Protein AF-A0A6P0CEK5-F1 (afdb_monomer)

Sequence (279 aa):
MAKSEANDAKAFMSRQQDDVRMVYDRSRTSFPRQCVIWGTTNDKEYLRDATGGRRYLIVEMTAEQIDTDRIERDRDAIWQAAALGYDEMRAEQPYGTLPLFLQGEAAETAKQMQERARKSEAWEGWMETIIEWLDEGLTLQELFNRQERDTEKLLDGDDTFHGVPLTAMVCRVAFSQQDAMRKALGMNANAPITAQAEQFWSKVVSKMKEQGWIHGKGKENVPATRNRATIGGKQKMWMIRPDITDEERKRGFRVCNPAQAPESGSTQVADDDDYDDLL

Secondary structure (DSSP, 8-state):
--HHHHHHHHHHHH-SEEEE--TT-SS-EEEE---------S-S--B--TT--TT-------SSS--HHHHHHHHHHHHHHHHHHHHHHHHH--SS----S--HHHHHHHHHHHHHTB---HHHHHHHHHHHHHH--EEHHHHHHHTT--STTTSBTTTEETTEETTSEEEE-EEEHHHIIIIIS---TTSPPPHHHHHHHHHHHHHHHHTT-EES-SSS-S-GGG-PEEETTEEE-EEE-TT--HHHHHHTEEES-GGGS------------------

Solvent-accessible surface area (backbone atoms only — not comparable to full-atom values): 17188 Å² total; per-residue (Å²): 130,56,74,67,56,54,50,52,50,49,52,58,72,68,50,64,57,45,79,42,66,55,90,94,50,94,57,72,46,78,39,75,63,89,78,86,89,84,84,87,75,91,66,68,54,73,40,77,52,90,86,55,46,83,90,55,88,71,80,83,83,83,62,97,66,82,66,57,69,59,49,62,72,44,43,64,60,54,51,49,55,52,49,52,55,51,51,53,51,36,72,79,44,79,70,82,86,74,85,89,62,75,58,70,71,60,33,55,52,44,48,54,45,32,59,63,25,37,38,82,52,75,36,56,58,50,45,49,46,41,50,53,55,29,64,51,69,34,35,42,48,56,53,37,58,78,62,74,47,69,58,86,82,60,44,44,102,78,62,17,49,96,72,36,48,41,80,41,49,26,22,54,44,59,44,35,69,66,50,40,42,42,72,46,68,65,42,64,88,87,57,80,81,47,75,66,55,53,54,33,48,54,49,37,54,53,52,40,44,76,73,51,32,46,60,32,62,79,80,98,83,72,71,85,91,69,40,52,40,67,43,48,86,44,74,39,63,34,42,31,56,64,89,64,49,74,64,36,38,52,66,43,38,38,65,73,45,78,92,69,52,63,81,77,74,75,81,75,78,79,85,77,88,82,90,78,88,83,137

Foldseek 3Di:
DPPVVLVVVVVVLPDQWDFDQDVPRPGTDIDGDDDDDDDDDPDQADAQDPVQPQSDQDDDDPDPDDPVVVCVVCVVVVVVVVVVVVVVQCVVPVDDDGPPGDDDPSSVVSSVSSVRNHDDDVLVVLLVLLVVQQLPWDFLLVVCVVVVHPQVVQDDPVCAHVQFHSRFIWGAFKDDPLCSCCPRVVHDNPDPQDPVNVVSVVVSVVVLVVVVWDWQDDDPDDDPVRSFQQACNDTDGMTGDRPDDPVCRNNRIGGSDPVRDDPPPPPDPDPDDDDDDDD

Structure (mmCIF, N/CA/C/O backbone):
data_AF-A0A6P0CEK5-F1
#
_entry.id   AF-A0A6P0CEK5-F1
#
loop_
_atom_site.group_PDB
_atom_site.id
_atom_site.type_symbol
_atom_site.label_atom_id
_atom_site.label_alt_id
_atom_site.label_comp_id
_atom_site.label_asym_id
_atom_site.label_entity_id
_atom_site.label_seq_id
_atom_site.pdbx_PDB_ins_code
_atom_site.Cartn_x
_atom_site.Cartn_y
_atom_site.Cartn_z
_atom_site.occupancy
_atom_site.B_iso_or_equiv
_atom_site.auth_seq_id
_atom_site.auth_comp_id
_atom_site.auth_asym_id
_atom_site.auth_atom_id
_atom_site.pdbx_PDB_model_num
ATOM 1 N N . MET A 1 1 ? -14.588 6.190 -0.255 1.00 57.53 1 MET A N 1
ATOM 2 C CA . MET A 1 1 ? -13.948 7.000 0.798 1.00 57.53 1 MET A CA 1
ATOM 3 C C . MET A 1 1 ? -12.808 7.838 0.244 1.00 57.53 1 MET A C 1
ATOM 5 O O . MET A 1 1 ? -11.842 7.269 -0.245 1.00 57.53 1 MET A O 1
ATOM 9 N N . ALA A 1 2 ? -12.899 9.165 0.284 1.00 62.09 2 ALA A N 1
ATOM 10 C CA . ALA A 1 2 ? -11.785 10.061 -0.037 1.00 62.09 2 ALA A CA 1
ATOM 11 C C . ALA A 1 2 ? -10.640 9.922 0.993 1.00 62.09 2 ALA A C 1
ATOM 13 O O . ALA A 1 2 ? -10.838 9.431 2.102 1.00 62.09 2 ALA A O 1
ATOM 14 N N . LYS A 1 3 ? -9.414 10.348 0.651 1.00 67.06 3 LYS A N 1
ATOM 15 C CA . LYS A 1 3 ? -8.249 10.235 1.558 1.00 67.06 3 LYS A CA 1
ATOM 16 C C . LYS A 1 3 ? -8.458 10.989 2.882 1.00 67.06 3 LYS A C 1
ATOM 18 O O . LYS A 1 3 ? -7.996 10.519 3.915 1.00 67.06 3 LYS A O 1
ATOM 23 N N . SER A 1 4 ? -9.161 12.125 2.841 1.00 72.25 4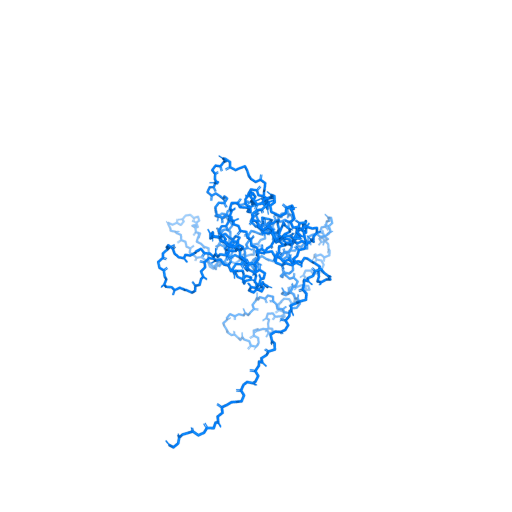 SER A N 1
ATOM 24 C CA . SER A 1 4 ? -9.528 12.887 4.044 1.00 72.25 4 SER A CA 1
ATOM 25 C C . SER A 1 4 ? -10.424 12.063 4.965 1.00 72.25 4 SER A C 1
ATOM 27 O O . SER A 1 4 ? -10.066 11.845 6.113 1.00 72.25 4 SER A O 1
ATOM 29 N N . GLU A 1 5 ? -11.503 11.490 4.428 1.00 76.94 5 GLU A N 1
ATOM 30 C CA . GLU A 1 5 ? -12.436 10.646 5.188 1.00 76.94 5 GLU A CA 1
ATOM 31 C C . GLU A 1 5 ? -11.731 9.440 5.823 1.00 76.94 5 GLU A C 1
ATOM 33 O O . GLU A 1 5 ? -12.000 9.085 6.966 1.00 76.94 5 GLU A O 1
ATOM 38 N N . ALA A 1 6 ? -10.776 8.828 5.112 1.00 76.81 6 ALA A N 1
ATOM 39 C CA . ALA A 1 6 ? -9.985 7.726 5.656 1.00 76.81 6 ALA A CA 1
ATOM 40 C C . ALA A 1 6 ? -9.094 8.166 6.832 1.00 76.81 6 ALA A C 1
ATOM 42 O O . ALA A 1 6 ? -8.884 7.393 7.766 1.00 76.81 6 ALA A O 1
ATOM 43 N N . ASN A 1 7 ? -8.559 9.389 6.804 1.00 80.12 7 ASN A N 1
ATOM 44 C CA . ASN A 1 7 ? -7.793 9.939 7.922 1.00 80.12 7 ASN A CA 1
ATOM 45 C C . ASN A 1 7 ? -8.699 10.292 9.106 1.00 80.12 7 ASN A C 1
ATOM 47 O O . ASN A 1 7 ? -8.335 9.996 10.244 1.00 80.12 7 ASN A O 1
ATOM 51 N N . ASP A 1 8 ? -9.883 10.841 8.843 1.00 84.00 8 ASP A N 1
ATOM 52 C CA . ASP A 1 8 ? -10.875 11.150 9.874 1.00 84.00 8 ASP A CA 1
ATOM 53 C C . ASP A 1 8 ? -11.362 9.875 10.569 1.00 84.00 8 ASP A C 1
ATOM 55 O O . ASP A 1 8 ? -11.393 9.818 11.797 1.00 84.00 8 ASP A O 1
ATOM 59 N N . ALA A 1 9 ? -11.629 8.808 9.807 1.00 83.94 9 ALA A N 1
ATOM 60 C CA . ALA A 1 9 ? -11.967 7.495 10.351 1.00 83.94 9 ALA A CA 1
ATOM 61 C C . ALA A 1 9 ? -10.839 6.931 11.231 1.00 83.94 9 ALA A C 1
ATOM 63 O O . ALA A 1 9 ? -11.094 6.456 12.334 1.00 83.94 9 ALA A O 1
ATOM 64 N N . LYS A 1 10 ? -9.569 7.038 10.812 1.00 81.88 10 LYS A N 1
ATOM 65 C CA . LYS A 1 10 ? -8.425 6.613 11.646 1.00 81.88 10 LYS A CA 1
ATOM 66 C C . LYS A 1 10 ? -8.325 7.412 12.938 1.00 81.88 10 LYS A C 1
ATOM 68 O O . LYS A 1 10 ? -8.071 6.830 13.996 1.00 81.88 10 LYS A O 1
ATOM 73 N N . ALA A 1 11 ? -8.482 8.732 12.845 1.00 85.81 11 ALA A N 1
ATOM 74 C CA . ALA A 1 11 ? -8.460 9.609 14.005 1.00 85.81 11 ALA A CA 1
ATOM 75 C C . ALA A 1 11 ? -9.601 9.238 14.954 1.00 85.81 11 ALA A C 1
ATOM 77 O O . ALA A 1 11 ? -9.371 9.087 16.149 1.00 85.81 11 ALA A O 1
ATOM 78 N N . PHE A 1 12 ? -10.795 8.998 14.414 1.00 87.94 12 PHE A N 1
ATOM 79 C CA . PHE A 1 12 ? -11.945 8.539 15.174 1.00 87.94 12 PHE A CA 1
ATOM 80 C C . PHE A 1 12 ? -11.668 7.209 15.880 1.00 87.94 12 PHE A C 1
ATOM 82 O O . PHE A 1 12 ? -11.818 7.157 17.095 1.00 87.94 12 PHE A O 1
ATOM 89 N N . MET A 1 13 ? -11.182 6.182 15.175 1.00 86.44 13 MET A N 1
ATOM 90 C CA . MET A 1 13 ? -10.878 4.863 15.754 1.00 86.44 13 MET A CA 1
ATOM 91 C C . MET A 1 13 ? -9.779 4.913 16.827 1.00 86.44 13 MET A C 1
ATOM 93 O O . MET A 1 13 ? -9.819 4.139 17.774 1.00 86.44 13 MET A O 1
ATOM 97 N N . SER A 1 14 ? -8.812 5.832 16.714 1.00 85.94 14 SER A N 1
ATOM 98 C CA . SER A 1 14 ? -7.680 5.921 17.658 1.00 85.94 14 SER A CA 1
ATOM 99 C C . SER A 1 14 ? -7.966 6.765 18.906 1.00 85.94 14 SER A C 1
ATOM 101 O O . SER A 1 14 ? -7.141 6.795 19.819 1.00 85.94 14 SER A O 1
ATOM 103 N N . ARG A 1 15 ? -9.081 7.504 18.947 1.00 89.19 15 ARG A N 1
ATOM 104 C CA . ARG A 1 15 ? -9.434 8.341 20.103 1.00 89.19 15 ARG A CA 1
ATOM 105 C C . ARG A 1 15 ? -9.694 7.479 21.339 1.00 89.19 15 ARG A C 1
ATOM 107 O O . ARG A 1 15 ? -10.382 6.467 21.273 1.00 89.19 15 ARG A O 1
ATOM 114 N N . GLN A 1 16 ? -9.161 7.920 22.474 1.00 90.12 16 GLN A N 1
ATOM 115 C CA . GLN A 1 16 ? -9.380 7.283 23.778 1.00 90.12 16 GLN A CA 1
ATOM 116 C C . GLN A 1 16 ? -10.497 7.954 24.583 1.00 90.12 16 GLN A C 1
ATOM 118 O O . GLN A 1 16 ? -10.961 7.399 25.576 1.00 90.12 16 GLN A O 1
ATOM 123 N N . GLN A 1 17 ? -10.910 9.152 24.170 1.00 92.44 17 GLN A N 1
ATOM 124 C CA . GLN A 1 17 ? -11.951 9.934 24.818 1.00 92.44 17 GLN A CA 1
ATOM 125 C C . GLN A 1 17 ? -12.922 10.475 23.771 1.00 92.44 17 GLN A C 1
ATOM 127 O O . GLN A 1 17 ? -12.516 10.804 22.650 1.00 92.44 17 GLN A O 1
ATOM 132 N N . ASP A 1 18 ? -14.190 10.559 24.153 1.00 90.50 18 ASP A N 1
ATOM 133 C CA . ASP A 1 18 ? -15.267 11.107 23.347 1.00 90.50 18 ASP A CA 1
ATOM 134 C C . ASP A 1 18 ? -15.803 12.391 23.993 1.00 90.50 18 ASP A C 1
ATOM 136 O O . ASP A 1 18 ? -16.254 12.399 25.139 1.00 90.50 18 ASP A O 1
ATOM 140 N N . ASP A 1 19 ? -15.764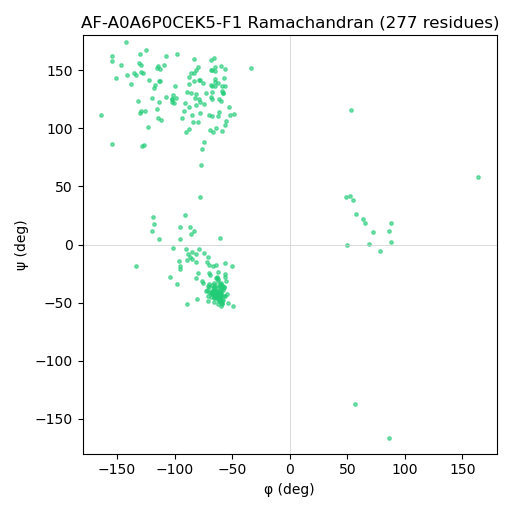 13.485 23.228 1.00 89.69 19 ASP A N 1
ATOM 141 C CA . ASP A 1 19 ? -16.284 14.789 23.636 1.00 89.69 19 ASP A CA 1
ATOM 142 C C . ASP A 1 19 ? -17.766 14.901 23.280 1.00 89.69 19 ASP A C 1
ATOM 144 O O . ASP A 1 19 ? -18.134 15.212 22.138 1.00 89.69 19 ASP A O 1
ATOM 148 N N . VAL A 1 20 ? -18.626 14.685 24.271 1.00 89.12 20 VAL A N 1
ATOM 149 C CA . VAL A 1 20 ? -20.079 14.693 24.089 1.00 89.12 20 VAL A CA 1
ATOM 150 C C . VAL A 1 20 ? -20.689 15.869 24.842 1.00 89.12 20 VAL A C 1
ATOM 152 O O . VAL A 1 20 ? -20.290 16.219 25.951 1.00 89.12 20 VAL A O 1
ATOM 155 N N . ARG A 1 21 ? -21.688 16.509 24.231 1.00 90.69 21 ARG A N 1
ATOM 156 C CA . ARG A 1 21 ? -22.563 17.447 24.934 1.00 90.69 21 ARG A CA 1
ATOM 157 C C . ARG A 1 21 ? -23.787 16.680 25.409 1.00 90.69 21 ARG A C 1
ATOM 159 O O . ARG A 1 21 ? -24.608 16.281 24.584 1.00 90.69 21 ARG A O 1
ATOM 166 N N . MET A 1 22 ? -23.895 16.464 26.714 1.00 89.25 22 MET A N 1
ATOM 167 C CA . MET A 1 22 ? -25.061 15.802 27.290 1.00 89.25 22 MET A CA 1
ATOM 168 C C . MET A 1 22 ? -26.306 16.683 27.165 1.00 89.25 22 MET A C 1
ATOM 170 O O . MET A 1 22 ? -26.229 17.904 26.989 1.00 89.25 22 MET A O 1
ATOM 174 N N . VAL A 1 23 ? -27.476 16.051 27.233 1.00 90.00 23 VAL A N 1
ATOM 175 C CA . VAL A 1 23 ? -28.751 16.770 27.194 1.00 90.00 23 VAL A CA 1
ATOM 176 C C . VAL A 1 23 ? -28.794 17.757 28.368 1.00 90.00 23 VAL A C 1
ATOM 178 O O . VAL A 1 23 ? -28.462 17.395 29.491 1.00 90.00 23 VAL A O 1
ATOM 181 N N . TYR A 1 24 ? -29.177 19.008 28.087 1.00 87.50 24 TYR A N 1
ATOM 182 C CA . TYR A 1 24 ? -29.201 20.149 29.022 1.00 87.50 24 TYR A CA 1
ATOM 183 C C . TYR A 1 24 ? -27.844 20.677 29.500 1.00 87.50 24 TYR A C 1
ATOM 185 O O . TYR A 1 24 ? -27.806 21.673 30.226 1.00 87.50 24 TYR A O 1
ATOM 193 N N . ASP A 1 25 ? -26.736 20.095 29.048 1.00 88.06 25 ASP A N 1
ATOM 194 C CA . ASP A 1 25 ? -25.416 20.561 29.444 1.00 88.06 25 ASP A CA 1
ATOM 195 C C . ASP A 1 25 ? -25.015 21.832 28.670 1.00 88.06 25 ASP A C 1
ATOM 197 O O . ASP A 1 25 ? -25.321 22.010 27.476 1.00 88.06 25 ASP A O 1
ATOM 201 N N . ARG A 1 26 ? -24.349 22.763 29.362 1.00 85.56 26 ARG A N 1
ATOM 202 C CA . ARG A 1 26 ? -23.920 24.048 28.770 1.00 85.56 26 ARG A CA 1
ATOM 203 C C . ARG A 1 26 ? -22.627 23.905 27.973 1.00 85.56 26 ARG A C 1
ATOM 205 O O . ARG A 1 26 ? -22.441 24.632 26.998 1.00 85.56 26 ARG A O 1
ATOM 212 N N . SER A 1 27 ? -21.791 22.947 28.356 1.00 89.75 27 SER A N 1
ATOM 213 C CA . SER A 1 27 ? -20.475 22.692 27.773 1.00 89.75 27 SER A CA 1
ATOM 214 C C . SER A 1 27 ? -20.358 21.241 27.307 1.00 89.75 27 SER A C 1
ATOM 216 O O . SER A 1 27 ? -21.208 20.405 27.604 1.00 89.75 27 SER A O 1
ATOM 218 N N . ARG A 1 28 ? -19.319 20.946 26.521 1.00 91.56 28 ARG A N 1
ATOM 219 C CA . ARG A 1 28 ? -18.944 19.563 26.203 1.00 91.56 28 ARG A CA 1
ATOM 220 C C . ARG A 1 28 ? -18.185 18.972 27.382 1.00 91.56 28 ARG A C 1
ATOM 222 O O . ARG A 1 28 ? -17.355 19.662 27.971 1.00 91.56 28 ARG A O 1
ATOM 229 N N . THR A 1 29 ? -18.440 17.703 27.652 1.00 91.81 29 THR A N 1
ATOM 230 C CA . THR A 1 29 ? -17.740 16.928 28.670 1.00 91.81 29 THR A CA 1
ATOM 231 C C . THR A 1 29 ? -17.032 15.768 27.977 1.00 91.81 29 THR A C 1
ATOM 233 O O . THR A 1 29 ? -17.608 15.126 27.096 1.00 91.81 29 THR A O 1
ATOM 236 N N . SER A 1 30 ? -15.769 15.545 28.337 1.00 91.75 30 SER A N 1
ATOM 237 C CA . SER A 1 30 ? -14.963 14.448 27.802 1.00 91.75 30 SER A CA 1
ATOM 238 C C . SER A 1 30 ? -15.150 13.198 28.656 1.00 91.75 30 SER A C 1
ATOM 240 O O . SER A 1 30 ? -15.027 13.262 29.882 1.00 91.75 30 SER A O 1
ATOM 242 N N . PHE A 1 31 ? -15.421 12.065 28.011 1.00 90.94 31 PHE A N 1
ATOM 243 C CA . PHE A 1 31 ? -15.555 10.764 28.662 1.00 90.94 31 PHE A CA 1
ATOM 244 C C . PHE A 1 31 ? -14.563 9.758 28.074 1.00 90.94 31 PHE A C 1
ATOM 246 O O . PHE A 1 31 ? -14.378 9.745 26.857 1.00 90.94 31 PHE A O 1
ATOM 253 N N . PRO A 1 32 ? -13.948 8.876 28.886 1.00 92.19 32 PRO A N 1
ATOM 254 C CA . PRO A 1 32 ? -13.212 7.731 28.362 1.00 92.19 32 PRO A CA 1
ATOM 255 C C . PRO A 1 32 ? -14.117 6.881 27.472 1.00 92.19 32 PRO A C 1
ATOM 257 O O . PRO A 1 32 ? -15.268 6.614 27.821 1.00 92.19 32 PRO A O 1
ATOM 260 N N . ARG A 1 33 ? -13.601 6.439 26.327 1.00 90.31 33 ARG A N 1
ATOM 261 C CA . ARG A 1 33 ? -14.371 5.615 25.398 1.00 90.31 33 ARG A CA 1
ATOM 262 C C . ARG A 1 33 ? -14.643 4.238 26.002 1.00 90.31 33 ARG A C 1
ATOM 264 O O . ARG A 1 33 ? -13.717 3.542 26.408 1.00 90.31 33 ARG A O 1
ATOM 271 N N . GLN A 1 34 ? -15.913 3.841 26.017 1.00 88.25 34 GLN A N 1
ATOM 272 C CA . GLN A 1 34 ? -16.386 2.563 26.573 1.00 88.25 34 GLN A CA 1
ATOM 273 C C . GLN A 1 34 ? -17.092 1.678 25.532 1.00 88.25 34 GLN A C 1
ATOM 275 O O . GLN A 1 34 ? -17.749 0.705 25.889 1.00 88.25 34 GLN A O 1
ATOM 280 N N . CYS A 1 35 ? -16.992 2.015 24.245 1.00 86.25 35 CYS A N 1
ATOM 281 C CA . CYS A 1 35 ? -17.626 1.264 23.167 1.00 86.25 35 CYS A CA 1
ATOM 282 C C . CYS A 1 35 ? -16.609 0.511 22.305 1.00 86.25 35 CYS A C 1
ATOM 284 O O . CYS A 1 35 ? -15.451 0.912 22.165 1.00 86.25 35 CYS A O 1
ATOM 286 N N . VAL A 1 36 ? -17.091 -0.564 21.683 1.00 86.31 36 VAL A N 1
ATOM 287 C CA . VAL A 1 36 ? -16.423 -1.244 20.574 1.00 86.31 36 VAL A CA 1
ATOM 288 C C . VAL A 1 36 ? -17.076 -0.766 19.282 1.00 86.31 36 VAL A C 1
ATOM 290 O O . VAL A 1 36 ? -18.298 -0.634 19.207 1.00 86.31 36 VAL A O 1
ATOM 293 N N . ILE A 1 37 ? -16.258 -0.468 18.276 1.00 89.62 37 ILE A N 1
ATOM 294 C CA . ILE A 1 37 ? -16.723 0.016 16.977 1.00 89.62 37 ILE A CA 1
ATOM 295 C C . ILE A 1 37 ? -16.556 -1.108 15.960 1.00 89.62 37 ILE A C 1
ATOM 297 O O . ILE A 1 37 ? -15.461 -1.635 15.776 1.00 89.62 37 ILE A O 1
ATOM 301 N N . TRP A 1 38 ? -17.642 -1.420 15.267 1.00 90.31 38 TRP A N 1
ATOM 302 C CA . TRP A 1 38 ? -17.697 -2.373 14.165 1.00 90.31 38 TRP A CA 1
ATOM 303 C C . TRP A 1 38 ? -18.338 -1.716 12.949 1.00 90.31 38 TRP A C 1
ATOM 305 O O . TRP A 1 38 ? -19.212 -0.857 13.068 1.00 90.31 38 TRP A O 1
ATOM 315 N N . GLY A 1 39 ? -17.893 -2.135 11.771 1.00 89.06 39 GLY A N 1
ATOM 316 C CA . GLY A 1 39 ? -18.466 -1.740 10.495 1.00 89.06 39 GLY A CA 1
ATOM 317 C C . GLY A 1 39 ? -18.475 -2.935 9.559 1.00 89.06 39 GLY A C 1
ATOM 318 O O . GLY A 1 39 ? -17.580 -3.777 9.617 1.00 89.06 39 GLY A O 1
ATOM 319 N N . THR A 1 40 ? -19.491 -3.007 8.709 1.00 89.38 40 THR A N 1
ATOM 320 C CA . THR A 1 40 ? -19.614 -4.034 7.677 1.00 89.38 40 THR A CA 1
ATOM 321 C C . THR A 1 40 ? -19.470 -3.397 6.305 1.00 89.38 40 THR A C 1
ATOM 323 O O . THR A 1 40 ? -19.769 -2.219 6.100 1.00 89.38 40 THR A O 1
ATOM 326 N N . THR A 1 41 ? -18.969 -4.173 5.355 1.00 88.44 41 THR A N 1
ATOM 327 C CA . THR A 1 41 ? -18.853 -3.764 3.961 1.00 88.44 41 THR A CA 1
ATOM 328 C C . THR A 1 41 ? -18.950 -4.995 3.078 1.00 88.44 41 THR A C 1
ATOM 330 O O . THR A 1 41 ? -18.447 -6.055 3.440 1.00 88.44 41 THR A O 1
ATOM 333 N N . ASN A 1 42 ? -19.594 -4.839 1.925 1.00 88.62 42 ASN A N 1
ATOM 334 C CA . ASN A 1 42 ? -19.621 -5.868 0.886 1.00 88.62 42 ASN A CA 1
ATOM 335 C C . ASN A 1 42 ? -18.446 -5.714 -0.093 1.00 88.62 42 ASN A C 1
ATOM 337 O O . ASN A 1 42 ? -18.168 -6.623 -0.874 1.00 88.62 42 ASN A O 1
ATOM 341 N N . ASP A 1 43 ? -17.754 -4.571 -0.062 1.00 86.06 43 ASP A N 1
ATOM 342 C CA . ASP A 1 43 ? -16.532 -4.379 -0.836 1.00 86.06 43 ASP A CA 1
ATOM 343 C C . ASP A 1 43 ? -15.433 -5.286 -0.284 1.00 86.06 43 ASP A C 1
ATOM 345 O O . ASP A 1 43 ? -15.225 -5.342 0.925 1.00 86.06 43 ASP A O 1
ATOM 349 N N . LYS A 1 44 ? -14.683 -5.939 -1.173 1.00 84.00 44 LYS A N 1
ATOM 350 C CA . LYS A 1 44 ? -13.508 -6.739 -0.791 1.00 84.00 44 LYS A CA 1
ATOM 351 C C . LYS A 1 44 ? -12.268 -5.882 -0.532 1.00 84.00 44 LYS A C 1
ATOM 353 O O . LYS A 1 44 ? -11.398 -6.276 0.229 1.00 84.00 44 LYS A O 1
ATOM 358 N N . GLU A 1 45 ? -12.214 -4.690 -1.126 1.00 83.38 45 GLU A N 1
ATOM 359 C CA . GLU A 1 45 ? -11.087 -3.757 -1.032 1.00 83.38 45 GLU A CA 1
ATOM 360 C C . GLU A 1 45 ? -11.530 -2.394 -0.485 1.00 83.38 45 GLU A C 1
ATOM 362 O O . GLU A 1 45 ? -12.061 -1.537 -1.207 1.00 83.38 45 GLU A O 1
ATOM 367 N N . TYR A 1 46 ? -11.273 -2.157 0.798 1.00 84.56 46 TYR A N 1
ATOM 368 C CA . TYR A 1 46 ? -11.784 -0.985 1.520 1.00 84.56 46 TYR A CA 1
ATOM 369 C C . TYR A 1 46 ? -10.729 -0.267 2.362 1.00 84.56 46 TYR A C 1
ATOM 371 O O . TYR A 1 46 ? -10.893 0.922 2.661 1.00 84.56 46 TYR A O 1
ATOM 379 N N . LEU A 1 47 ? -9.609 -0.917 2.690 1.00 84.25 47 LEU A N 1
ATOM 380 C CA . LEU A 1 47 ? -8.531 -0.282 3.441 1.00 84.25 47 LEU A CA 1
ATOM 381 C C . LEU A 1 47 ? -7.606 0.506 2.507 1.00 84.25 47 LEU A C 1
ATOM 383 O O . LEU A 1 47 ? -6.774 -0.056 1.810 1.00 84.25 47 LEU A O 1
ATOM 387 N N . ARG A 1 48 ? -7.697 1.839 2.524 1.00 73.00 48 ARG A N 1
ATOM 388 C CA . ARG A 1 48 ? -6.802 2.734 1.752 1.00 73.00 48 ARG A CA 1
ATOM 389 C C . ARG A 1 48 ? -5.498 3.089 2.481 1.00 73.00 48 ARG A C 1
ATOM 391 O O . ARG A 1 48 ? -4.853 4.085 2.159 1.00 73.00 48 ARG A O 1
ATOM 398 N N . ASP A 1 49 ? -5.154 2.365 3.543 1.00 68.25 49 ASP A N 1
ATOM 399 C CA . ASP A 1 49 ? -4.044 2.727 4.421 1.00 68.25 49 ASP A CA 1
ATOM 400 C C . ASP A 1 49 ? -2.722 2.087 3.982 1.00 68.25 49 ASP A C 1
ATOM 402 O O . ASP A 1 49 ? -2.586 0.869 3.968 1.00 68.25 49 ASP A O 1
ATOM 406 N N . ALA A 1 50 ? -1.712 2.915 3.710 1.00 56.66 50 ALA A N 1
ATOM 407 C CA . ALA A 1 50 ? -0.349 2.455 3.449 1.00 56.66 50 ALA A CA 1
ATOM 408 C C . ALA A 1 50 ? 0.352 1.890 4.702 1.00 56.66 50 ALA A C 1
ATOM 410 O O . ALA A 1 50 ? 1.338 1.175 4.572 1.00 56.66 50 ALA A O 1
ATOM 411 N N . THR A 1 51 ? -0.141 2.185 5.915 1.00 62.16 51 THR A N 1
ATOM 412 C CA . THR A 1 51 ? 0.477 1.731 7.181 1.00 62.16 51 THR A CA 1
ATOM 413 C C . THR A 1 51 ? 0.037 0.330 7.642 1.00 62.16 51 THR A C 1
ATOM 415 O O . THR A 1 51 ? 0.366 -0.082 8.761 1.00 62.16 51 THR A O 1
ATOM 418 N N . GLY A 1 52 ? -0.685 -0.403 6.784 1.00 63.22 52 GLY A N 1
ATOM 419 C CA . GLY A 1 52 ? -1.092 -1.797 7.005 1.00 63.22 52 GLY A CA 1
ATOM 420 C C . GLY A 1 52 ? -2.391 -1.970 7.794 1.00 63.22 52 GLY A C 1
ATOM 421 O O . GLY A 1 52 ? -2.683 -3.055 8.254 1.00 63.22 52 GLY A O 1
ATOM 422 N N . GLY A 1 53 ? -3.174 -0.908 8.027 1.00 72.31 53 GLY A N 1
ATOM 423 C CA . GLY A 1 53 ?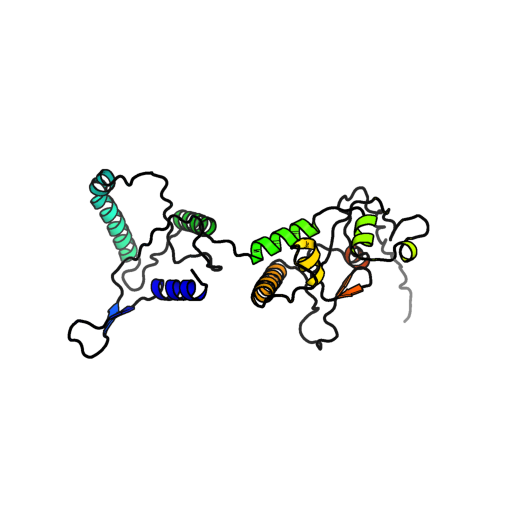 -4.539 -1.073 8.546 1.00 72.31 53 GLY A CA 1
ATOM 424 C C . GLY A 1 53 ? -4.657 -1.652 9.963 1.00 72.31 53 GLY A C 1
ATOM 425 O O . GLY A 1 53 ? -5.743 -2.059 10.349 1.00 72.31 53 GLY A O 1
ATOM 426 N N . ARG A 1 54 ? -3.588 -1.610 10.769 1.00 76.62 54 ARG A N 1
ATOM 427 C CA . ARG A 1 54 ? -3.465 -2.219 12.117 1.00 76.62 54 ARG A CA 1
ATOM 428 C C . ARG A 1 54 ? -4.600 -1.917 13.112 1.00 76.62 54 ARG A C 1
ATOM 430 O O . ARG A 1 54 ? -4.720 -2.583 14.129 1.00 76.62 54 ARG A O 1
ATOM 437 N N . ARG A 1 55 ? -5.382 -0.864 12.856 1.00 82.56 55 ARG A N 1
ATOM 438 C CA . ARG A 1 55 ? -6.521 -0.405 13.675 1.00 82.56 55 ARG A CA 1
ATOM 439 C C . ARG A 1 55 ? -7.829 -1.129 13.342 1.00 82.56 55 ARG A C 1
ATOM 441 O O . ARG A 1 55 ? -8.833 -0.884 14.000 1.00 82.56 55 ARG A O 1
ATOM 448 N N . TYR A 1 56 ? -7.821 -1.962 12.306 1.00 86.25 56 TYR A N 1
ATOM 449 C CA . TYR A 1 56 ? -8.972 -2.705 11.823 1.00 86.25 56 TYR A CA 1
ATOM 450 C C . TYR A 1 56 ? -8.705 -4.195 12.005 1.00 86.25 56 TYR A C 1
ATOM 452 O O . TYR A 1 56 ? -7.784 -4.749 11.404 1.00 86.25 56 TYR A O 1
ATOM 460 N N . LEU A 1 57 ? -9.520 -4.839 12.833 1.00 88.56 57 LEU A N 1
ATOM 461 C CA . LEU A 1 57 ? -9.608 -6.292 12.865 1.00 88.56 57 LEU A CA 1
ATOM 462 C C . LEU A 1 57 ? -10.640 -6.705 11.825 1.00 88.56 57 LEU A C 1
ATOM 464 O O . LEU A 1 57 ? -11.795 -6.286 11.891 1.00 88.56 57 LEU A O 1
ATOM 468 N N . ILE A 1 58 ? -10.194 -7.462 10.829 1.00 89.62 58 ILE A N 1
ATOM 469 C CA . ILE A 1 58 ? -11.042 -7.895 9.726 1.00 89.62 58 ILE A CA 1
ATOM 470 C C . ILE A 1 58 ? -11.495 -9.313 10.002 1.00 89.62 58 ILE A C 1
ATOM 472 O O . ILE A 1 58 ? -10.675 -10.203 10.218 1.00 89.62 58 ILE A O 1
ATOM 476 N N . VAL A 1 59 ? -12.807 -9.500 9.957 1.00 88.44 59 VAL A N 1
ATOM 477 C CA . VAL A 1 59 ? -13.433 -10.813 9.998 1.00 88.44 59 VAL A CA 1
ATOM 478 C C . VAL A 1 59 ? -14.109 -11.017 8.652 1.00 88.44 59 VAL A C 1
ATOM 480 O O . VAL A 1 59 ? -15.091 -10.347 8.334 1.00 88.44 59 VAL A O 1
ATOM 483 N N . GLU A 1 60 ? -13.543 -11.902 7.838 1.00 88.56 60 GLU A N 1
ATOM 484 C CA . GLU A 1 60 ? -14.136 -12.283 6.561 1.00 88.56 60 GLU A CA 1
ATOM 485 C C . GLU A 1 60 ? -15.341 -13.194 6.820 1.00 88.56 60 GLU A C 1
ATOM 487 O O . GLU A 1 60 ? -15.221 -14.249 7.444 1.00 88.56 60 GLU A O 1
ATOM 492 N N . MET A 1 61 ? -16.518 -12.771 6.361 1.00 87.12 61 MET A N 1
ATOM 493 C CA . MET A 1 61 ? -17.727 -13.586 6.431 1.00 87.12 61 MET A CA 1
ATOM 494 C C . MET A 1 61 ? -17.711 -14.603 5.292 1.00 87.12 61 MET A C 1
ATOM 496 O O . MET A 1 61 ? -17.919 -14.251 4.134 1.00 87.12 61 MET A O 1
ATOM 500 N N . THR A 1 62 ? -17.439 -15.863 5.628 1.00 85.00 62 THR A N 1
ATOM 501 C CA . THR A 1 62 ? -17.440 -16.988 4.677 1.00 85.00 62 THR A CA 1
ATOM 502 C C . THR A 1 62 ? -18.765 -17.747 4.656 1.00 85.00 62 THR A C 1
ATOM 504 O O . THR A 1 62 ? -19.065 -18.431 3.680 1.00 85.00 62 THR A O 1
ATOM 507 N N . ALA A 1 63 ? -19.559 -17.631 5.721 1.00 84.50 63 ALA A N 1
ATOM 508 C CA . ALA A 1 63 ? -20.883 -18.226 5.820 1.00 84.50 63 ALA A CA 1
ATOM 509 C C . ALA A 1 63 ? -21.948 -17.288 5.236 1.00 84.50 63 ALA A C 1
ATOM 511 O O . ALA A 1 63 ? -21.877 -16.072 5.407 1.00 84.50 63 ALA A O 1
ATOM 512 N N . GLU A 1 64 ? -22.963 -17.864 4.589 1.00 84.12 64 GLU A N 1
ATOM 513 C CA . GLU A 1 64 ? -24.113 -17.112 4.069 1.00 84.12 64 GLU A CA 1
ATOM 514 C C . GLU A 1 64 ? -24.957 -16.502 5.199 1.00 84.12 64 GLU A C 1
ATOM 516 O O . GLU A 1 64 ? -25.503 -15.409 5.053 1.00 84.12 64 GLU A O 1
ATOM 521 N N . GLN A 1 65 ? -25.031 -17.185 6.346 1.00 88.00 65 GLN A N 1
ATOM 522 C 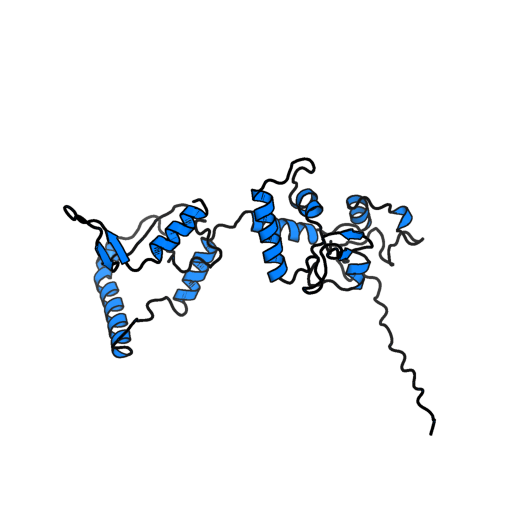CA . GLN A 1 65 ? -25.719 -16.713 7.545 1.00 88.00 65 GLN A CA 1
ATOM 523 C C . GLN A 1 65 ? -24.880 -16.957 8.798 1.00 88.00 65 GLN A C 1
ATOM 525 O O . GLN A 1 65 ? -24.130 -17.930 8.894 1.00 88.00 65 GLN A O 1
ATOM 530 N N . ILE A 1 66 ? -25.021 -16.052 9.766 1.00 87.94 66 ILE A N 1
ATOM 531 C CA . ILE A 1 66 ? -24.389 -16.159 11.080 1.00 87.94 66 ILE A CA 1
ATOM 532 C C . ILE A 1 66 ? -25.210 -17.138 11.925 1.00 87.94 66 ILE A C 1
ATOM 534 O O . ILE A 1 66 ? -26.407 -16.935 12.109 1.00 87.94 66 ILE A O 1
ATOM 538 N N . ASP A 1 67 ? -24.559 -18.170 12.458 1.00 91.50 67 ASP A N 1
ATOM 539 C CA . ASP A 1 67 ? -25.169 -19.141 13.373 1.00 91.50 67 ASP A CA 1
ATOM 540 C C . ASP A 1 67 ? -25.360 -18.513 14.763 1.00 91.50 67 ASP A C 1
ATOM 542 O O . ASP A 1 67 ? -24.481 -18.558 15.630 1.00 91.50 67 ASP A O 1
ATOM 546 N N . THR A 1 68 ? -26.503 -17.856 14.950 1.00 93.88 68 THR A N 1
ATOM 547 C CA . THR A 1 68 ? -26.843 -17.153 16.191 1.00 93.88 68 THR A CA 1
ATOM 548 C C . THR A 1 68 ? -27.049 -18.104 17.361 1.00 93.88 68 THR A C 1
ATOM 550 O O . THR A 1 68 ? -26.654 -17.769 18.474 1.00 93.88 68 THR A O 1
ATOM 553 N N . ASP A 1 69 ? -27.597 -19.293 17.112 1.00 95.56 69 ASP A N 1
ATOM 554 C CA . ASP A 1 69 ? -27.898 -20.281 18.152 1.00 95.56 69 ASP A CA 1
ATOM 555 C C . ASP A 1 69 ? -26.605 -20.827 18.765 1.00 95.56 69 ASP A C 1
ATOM 557 O O . ASP A 1 69 ? -26.475 -20.976 19.984 1.00 95.56 69 ASP A O 1
ATOM 561 N N . ARG A 1 70 ? -25.593 -21.072 17.924 1.00 94.12 70 ARG A N 1
ATOM 562 C CA . ARG A 1 70 ? -24.252 -21.424 18.387 1.00 94.12 70 ARG A CA 1
ATOM 563 C C . ARG A 1 70 ? -23.608 -20.299 19.186 1.00 94.12 70 ARG A C 1
ATOM 565 O O . ARG A 1 70 ? -23.018 -20.579 20.226 1.00 94.12 70 ARG A O 1
ATOM 572 N N . ILE A 1 71 ? -23.705 -19.053 18.718 1.00 92.75 71 ILE A N 1
ATOM 573 C CA . ILE A 1 71 ? -23.142 -17.905 19.443 1.00 92.75 71 ILE A CA 1
ATOM 574 C C . ILE A 1 71 ? -23.807 -17.764 20.811 1.00 92.75 71 ILE A C 1
ATOM 576 O O . ILE A 1 71 ? -23.109 -17.550 21.797 1.00 92.75 71 ILE A O 1
ATOM 580 N N . GLU A 1 72 ? -25.131 -17.907 20.890 1.00 96.56 72 GLU A N 1
ATOM 581 C CA . GLU A 1 72 ? -25.863 -17.822 22.153 1.00 96.56 72 GLU A CA 1
ATOM 582 C C . GLU A 1 72 ? -25.436 -18.924 23.126 1.00 96.56 72 GLU A C 1
ATOM 584 O O . GLU A 1 72 ? -25.154 -18.638 24.290 1.00 96.56 72 GLU A O 1
ATOM 589 N N . ARG A 1 73 ? -25.303 -20.162 22.636 1.00 97.31 73 ARG A N 1
ATOM 590 C CA . ARG A 1 73 ? -24.829 -21.295 23.437 1.00 97.31 73 ARG A CA 1
ATOM 591 C C . ARG A 1 73 ? -23.392 -21.106 23.932 1.00 97.31 73 ARG A C 1
ATOM 593 O O . ARG A 1 73 ? -23.101 -21.413 25.085 1.00 97.31 73 ARG A O 1
ATOM 600 N N . ASP A 1 74 ? -22.498 -20.625 23.071 1.00 97.00 74 ASP A N 1
ATOM 601 C CA . ASP A 1 74 ? -21.064 -20.537 23.361 1.00 97.00 74 ASP A CA 1
ATOM 602 C C . ASP A 1 74 ? -20.689 -19.201 24.060 1.00 97.00 74 ASP A C 1
ATOM 604 O O . ASP A 1 74 ? -19.562 -19.043 24.536 1.00 97.00 74 ASP A O 1
ATOM 608 N N . ARG A 1 75 ? -21.626 -18.242 24.172 1.00 96.12 75 ARG A N 1
ATOM 609 C CA . ARG A 1 75 ? -21.423 -16.878 24.706 1.00 96.12 75 ARG A CA 1
ATOM 610 C C . ARG A 1 75 ? -20.695 -16.858 26.045 1.00 96.12 75 ARG A C 1
ATOM 612 O O . ARG A 1 75 ? -19.710 -16.136 26.201 1.00 96.12 75 ARG A O 1
ATOM 619 N N . ASP A 1 76 ? -21.200 -17.612 27.015 1.00 97.06 76 ASP A N 1
ATOM 620 C CA . ASP A 1 76 ? -20.687 -17.564 28.385 1.00 97.06 76 ASP A CA 1
ATOM 621 C C . ASP A 1 76 ? -19.281 -18.178 28.461 1.00 97.06 76 ASP A C 1
ATOM 623 O O . ASP A 1 76 ? -18.423 -17.665 29.176 1.00 97.06 76 ASP A O 1
ATOM 627 N N . ALA A 1 77 ? -19.004 -19.202 27.645 1.00 97.31 77 ALA A N 1
ATOM 628 C CA . ALA A 1 77 ? -17.675 -19.798 27.527 1.00 97.31 77 ALA A CA 1
ATOM 629 C C . ALA A 1 77 ? -16.658 -18.822 26.907 1.00 97.31 77 ALA A C 1
ATOM 631 O O . ALA A 1 77 ? -15.526 -18.725 27.380 1.00 97.31 77 ALA A O 1
ATOM 632 N N . ILE A 1 78 ? -17.065 -18.053 25.888 1.00 94.75 78 ILE A N 1
ATOM 633 C CA . ILE A 1 78 ? -16.219 -17.016 25.273 1.00 94.75 78 ILE A CA 1
ATOM 634 C C . ILE A 1 78 ? -15.862 -15.938 26.305 1.00 94.75 78 ILE A C 1
ATOM 636 O O . ILE A 1 78 ? -14.692 -15.575 26.443 1.00 94.75 78 ILE A O 1
ATOM 640 N N . TRP A 1 79 ? -16.851 -15.449 27.060 1.00 95.31 79 TRP A N 1
ATOM 641 C CA . TRP A 1 79 ? -16.619 -14.453 28.110 1.00 95.31 79 TRP A CA 1
ATOM 642 C C . TRP A 1 79 ? -15.749 -14.984 29.241 1.00 95.31 79 TRP A C 1
ATOM 644 O O . TRP A 1 79 ? -14.872 -14.264 29.716 1.00 95.31 79 TRP A O 1
ATOM 654 N N . GLN A 1 80 ? -15.951 -16.238 29.644 1.00 97.25 80 GLN A N 1
ATOM 655 C CA . GLN A 1 80 ? -15.119 -16.881 30.651 1.00 97.25 80 GLN A CA 1
ATOM 656 C C . GLN A 1 80 ? -13.654 -16.943 30.203 1.00 97.25 80 GLN A C 1
ATOM 658 O O . GLN A 1 80 ? -12.777 -16.553 30.968 1.00 97.25 80 GLN A O 1
ATOM 663 N N . ALA A 1 81 ? -13.382 -17.378 28.969 1.00 95.88 81 ALA A N 1
ATOM 664 C CA . ALA A 1 81 ? -12.020 -17.438 28.438 1.00 95.88 81 ALA A CA 1
ATOM 665 C C . ALA A 1 81 ? -11.355 -16.050 28.392 1.00 95.88 81 ALA A C 1
ATOM 667 O O . ALA A 1 81 ? -10.192 -15.907 28.768 1.00 95.88 81 ALA A O 1
ATOM 668 N N . ALA A 1 82 ? -12.101 -15.016 27.989 1.00 93.00 82 ALA A N 1
ATOM 669 C CA . ALA A 1 82 ? -11.604 -13.642 27.975 1.00 93.00 82 ALA A CA 1
ATOM 670 C C . ALA A 1 82 ? -11.316 -13.102 29.388 1.00 93.00 82 ALA A C 1
ATOM 672 O O . ALA A 1 82 ? -10.291 -12.453 29.597 1.00 93.00 82 ALA A O 1
ATOM 673 N N . ALA A 1 83 ? -12.199 -13.378 30.354 1.00 95.50 83 ALA A N 1
ATOM 674 C CA . ALA A 1 83 ? -12.025 -12.967 31.745 1.00 95.50 83 ALA A CA 1
ATOM 675 C C . ALA A 1 83 ? -10.813 -13.652 32.392 1.00 95.50 83 ALA A C 1
ATOM 677 O O . ALA A 1 83 ? -9.995 -12.974 33.003 1.00 95.50 83 ALA A O 1
ATOM 678 N N . LEU A 1 84 ? -10.649 -14.963 32.178 1.00 96.19 84 LEU A N 1
ATOM 679 C CA . LEU A 1 84 ? -9.484 -15.709 32.659 1.00 96.19 84 LEU A CA 1
ATOM 680 C C . LEU A 1 84 ? -8.179 -15.138 32.097 1.00 96.19 84 LEU A C 1
ATOM 682 O O . LEU A 1 84 ? -7.274 -14.832 32.866 1.00 96.19 84 LEU A O 1
ATOM 686 N N . GLY A 1 85 ? -8.106 -14.907 30.781 1.00 93.25 85 GLY A N 1
ATOM 687 C CA . GLY A 1 85 ? -6.917 -14.308 30.170 1.00 93.25 85 GLY A CA 1
ATOM 688 C C . GLY A 1 85 ? -6.625 -12.897 30.693 1.00 93.25 85 GLY A C 1
ATOM 689 O O . GLY A 1 85 ? -5.468 -12.528 30.885 1.00 93.25 85 GLY A O 1
ATOM 690 N N . TYR A 1 86 ? -7.661 -12.101 30.976 1.00 93.88 86 TYR A N 1
ATOM 691 C CA . TYR A 1 86 ? -7.493 -10.795 31.615 1.00 93.88 86 TYR A CA 1
ATOM 692 C C . TYR A 1 86 ? -6.942 -10.914 33.044 1.00 93.88 86 TYR A C 1
ATOM 694 O O . TYR A 1 86 ? -6.023 -10.174 33.405 1.00 93.88 86 TYR A O 1
ATOM 702 N N . ASP A 1 87 ? -7.483 -11.831 33.845 1.00 95.19 87 ASP A N 1
ATOM 703 C CA . ASP A 1 87 ? -7.061 -12.045 35.230 1.00 95.19 87 ASP A CA 1
ATOM 704 C C . ASP A 1 87 ? -5.618 -12.564 35.304 1.00 95.19 87 ASP A C 1
ATOM 706 O O . ASP A 1 87 ? -4.842 -12.083 36.130 1.00 95.19 87 ASP A O 1
ATOM 710 N N . GLU A 1 88 ? -5.222 -13.465 34.400 1.00 94.44 88 GLU A N 1
ATOM 711 C CA . GLU A 1 88 ? -3.837 -13.931 34.247 1.00 94.44 88 GLU A CA 1
ATOM 712 C C . GLU A 1 88 ? -2.889 -12.764 33.937 1.00 94.44 88 GLU A C 1
ATOM 714 O O . GLU A 1 88 ? -1.910 -12.543 34.655 1.00 94.44 88 GLU A O 1
ATOM 719 N N . MET A 1 89 ? -3.228 -11.932 32.944 1.00 94.50 89 MET A N 1
ATOM 720 C CA . MET A 1 89 ? -2.444 -10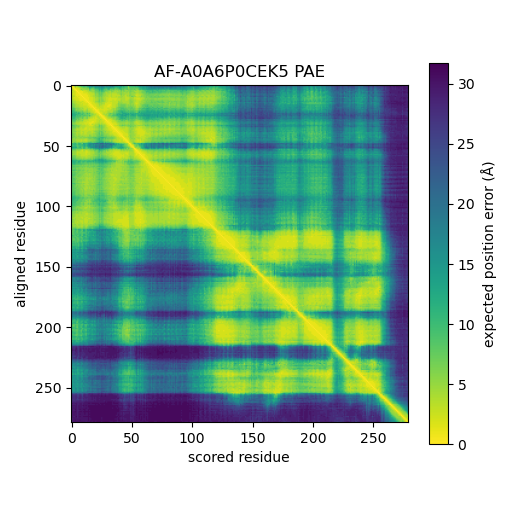.734 32.622 1.00 94.50 89 MET A CA 1
ATOM 721 C C . MET A 1 89 ? -2.372 -9.746 33.794 1.00 94.50 89 MET A C 1
ATOM 723 O O . MET A 1 89 ? -1.360 -9.068 33.968 1.00 94.50 89 MET A O 1
ATOM 727 N N . ARG A 1 90 ? -3.428 -9.636 34.612 1.00 95.06 90 ARG A N 1
ATOM 728 C CA . ARG A 1 90 ? -3.436 -8.782 35.811 1.00 95.06 90 ARG A CA 1
ATOM 729 C C . ARG A 1 90 ? -2.656 -9.367 36.975 1.00 95.06 90 ARG A C 1
ATOM 731 O O . ARG A 1 90 ? -2.092 -8.592 37.745 1.00 95.06 90 ARG A O 1
ATOM 738 N N . ALA A 1 91 ? -2.594 -10.686 37.105 1.00 95.38 91 ALA A N 1
ATOM 739 C CA . ALA A 1 91 ? -1.735 -11.332 38.085 1.00 95.38 91 ALA A CA 1
ATOM 740 C C . ALA A 1 91 ? -0.254 -11.052 37.778 1.00 95.38 91 ALA A C 1
ATOM 742 O O . ALA A 1 91 ? 0.510 -10.730 38.688 1.00 95.38 91 ALA A O 1
ATOM 743 N N . GLU A 1 92 ? 0.131 -11.097 36.499 1.00 94.25 92 GLU A N 1
ATOM 744 C CA . GLU A 1 92 ? 1.487 -10.761 36.043 1.00 94.25 92 GLU A CA 1
ATOM 745 C C . GLU A 1 92 ? 1.770 -9.252 36.091 1.00 94.25 92 GLU A C 1
ATOM 747 O O . GLU A 1 92 ? 2.853 -8.824 36.496 1.00 94.25 92 GLU A O 1
ATOM 752 N N . GLN A 1 93 ? 0.785 -8.432 35.712 1.00 95.25 93 GLN A N 1
ATOM 753 C CA . GLN A 1 93 ? 0.885 -6.977 35.684 1.00 95.25 93 GLN A CA 1
ATOM 754 C C . GLN A 1 93 ? -0.290 -6.311 36.437 1.00 95.25 93 GLN A C 1
ATOM 756 O O . GLN A 1 93 ? -1.267 -5.853 35.822 1.00 95.25 93 GLN A O 1
ATOM 761 N N . PRO A 1 94 ? -0.176 -6.157 37.774 1.00 94.50 94 PRO A N 1
ATOM 762 C CA . PRO A 1 94 ? -1.263 -5.628 38.604 1.00 94.50 94 PRO A CA 1
ATOM 763 C C . PRO A 1 94 ? -1.678 -4.192 38.265 1.00 94.50 94 PRO A C 1
ATOM 765 O O . PRO A 1 94 ? -2.840 -3.822 38.427 1.00 94.50 94 PRO A O 1
ATOM 768 N N . TYR A 1 95 ? -0.745 -3.373 37.766 1.00 93.88 95 TYR A N 1
ATOM 769 C CA . TYR A 1 95 ? -0.968 -1.952 37.496 1.00 93.88 95 TYR A CA 1
ATOM 770 C C . TYR A 1 95 ? -0.544 -1.546 36.080 1.00 93.88 95 TYR A C 1
ATOM 772 O O . TYR A 1 95 ? 0.348 -2.130 35.466 1.00 93.88 95 TYR A O 1
ATOM 780 N N . GLY A 1 96 ? -1.166 -0.484 35.566 1.00 91.12 96 GLY A N 1
ATOM 781 C CA . GLY A 1 96 ? -0.848 0.087 34.258 1.00 91.12 96 GLY A CA 1
ATOM 782 C C . GLY A 1 96 ? -1.581 -0.574 33.088 1.00 91.12 96 GLY A C 1
ATOM 783 O O . GLY A 1 96 ? -2.577 -1.288 33.260 1.00 91.12 96 GLY A O 1
ATOM 784 N N . THR A 1 97 ? -1.102 -0.268 31.883 1.00 88.38 97 THR A N 1
ATOM 785 C CA . THR A 1 97 ? -1.711 -0.682 30.615 1.00 88.38 97 THR A CA 1
ATOM 786 C C . THR A 1 97 ? -1.301 -2.103 30.262 1.00 88.38 97 THR A C 1
ATOM 788 O O . THR A 1 97 ? -0.108 -2.391 30.192 1.00 88.38 97 THR A O 1
ATOM 791 N N . LEU A 1 98 ? -2.285 -2.965 30.011 1.00 90.00 98 LEU A N 1
ATOM 792 C CA . LEU A 1 98 ? -2.056 -4.326 29.532 1.00 90.00 98 LEU A CA 1
ATOM 793 C C . LEU A 1 98 ? -1.810 -4.344 28.013 1.00 90.00 98 LEU A C 1
ATOM 795 O O . LEU A 1 98 ? -2.373 -3.509 27.293 1.00 90.00 98 LEU A O 1
ATOM 799 N N . PRO A 1 99 ? -1.023 -5.303 27.499 1.00 86.44 99 PRO A N 1
ATOM 800 C CA . PRO A 1 99 ? -0.759 -5.456 26.072 1.00 86.44 99 PRO A CA 1
ATOM 801 C C . PRO A 1 99 ? -1.947 -6.105 25.336 1.00 86.44 99 PRO A C 1
ATOM 803 O O . PRO A 1 99 ? -1.854 -7.222 24.840 1.00 86.44 99 PRO A O 1
ATOM 806 N N . LEU A 1 100 ? -3.074 -5.391 25.231 1.00 84.81 100 LEU A N 1
ATOM 807 C CA . LEU A 1 100 ? -4.321 -5.856 24.593 1.00 84.81 100 LEU A CA 1
ATOM 808 C C . LEU A 1 100 ? -4.280 -5.805 23.052 1.00 84.81 100 LEU A C 1
ATOM 810 O O . LEU A 1 100 ? -5.233 -5.381 22.398 1.00 84.81 100 LEU A O 1
ATOM 814 N N . PHE A 1 101 ? -3.156 -6.192 22.458 1.00 85.56 101 PHE A N 1
ATOM 815 C CA . PHE A 1 101 ? -2.982 -6.312 21.013 1.00 85.56 101 PHE A CA 1
ATOM 816 C C . PHE A 1 101 ? -2.760 -7.776 20.631 1.00 85.56 101 PHE A C 1
ATOM 818 O O . PHE A 1 101 ? -2.268 -8.565 21.433 1.00 85.56 101 PHE A O 1
ATOM 825 N N . LEU A 1 102 ? -3.119 -8.143 19.398 1.00 86.31 102 LEU A N 1
ATOM 826 C CA . LEU A 1 102 ? -2.913 -9.504 18.903 1.00 86.31 102 LEU A CA 1
ATOM 827 C C . LEU A 1 102 ? -1.417 -9.843 18.866 1.00 86.31 102 LEU A C 1
ATOM 829 O O . LEU A 1 102 ? -0.599 -9.018 18.455 1.00 86.31 102 LEU A O 1
ATOM 833 N N . GLN A 1 103 ? -1.078 -11.069 19.262 1.00 86.94 103 GLN A N 1
ATOM 834 C CA . GLN A 1 103 ? 0.282 -11.614 19.258 1.00 86.94 103 GLN A CA 1
ATOM 835 C C . GLN A 1 103 ? 0.304 -12.991 18.577 1.00 86.94 103 GLN A C 1
ATOM 837 O O . GLN A 1 103 ? -0.746 -13.606 18.380 1.00 86.94 103 GLN A O 1
ATOM 842 N N . GLY A 1 104 ? 1.498 -13.460 18.201 1.00 91.00 104 GLY A N 1
ATOM 843 C CA . GLY A 1 104 ? 1.698 -14.771 17.575 1.00 91.00 104 GLY A CA 1
ATOM 844 C C . GLY A 1 104 ? 0.877 -14.968 16.295 1.00 91.00 104 GLY A C 1
ATOM 845 O O . GLY A 1 104 ? 0.741 -14.052 15.481 1.00 91.00 104 GLY A O 1
ATOM 846 N N . GLU A 1 105 ? 0.290 -16.156 16.151 1.00 92.19 105 GLU A N 1
ATOM 847 C CA . GLU A 1 105 ? -0.510 -16.568 14.987 1.00 92.19 105 GLU A CA 1
ATOM 848 C C . GLU A 1 105 ? -1.695 -15.626 14.703 1.00 92.19 105 GLU A C 1
ATOM 850 O O . GLU A 1 105 ? -2.005 -15.320 13.547 1.00 92.19 105 GLU A O 1
ATOM 855 N N . ALA A 1 106 ? -2.335 -15.096 15.750 1.00 89.12 106 ALA A N 1
ATOM 856 C CA . ALA A 1 106 ? -3.459 -14.177 15.593 1.00 89.12 106 ALA A CA 1
ATOM 857 C C . ALA A 1 106 ? -3.028 -12.852 14.941 1.00 89.12 106 ALA A C 1
ATOM 859 O O . ALA A 1 106 ? -3.751 -12.299 14.109 1.00 89.12 106 ALA A O 1
ATOM 860 N N . ALA A 1 107 ? -1.835 -12.350 15.281 1.00 89.19 107 ALA A N 1
ATOM 861 C CA . ALA A 1 107 ? -1.287 -11.136 14.679 1.00 89.19 107 ALA A CA 1
ATOM 862 C C . ALA A 1 107 ? -0.935 -11.340 13.199 1.00 89.19 107 ALA A C 1
ATOM 864 O O . ALA A 1 107 ? -1.213 -10.473 12.369 1.00 89.19 107 ALA A O 1
ATOM 865 N N . GLU A 1 108 ? -0.351 -12.491 12.862 1.00 90.06 108 GLU A N 1
ATOM 866 C CA . GLU A 1 108 ? -0.019 -12.853 11.481 1.00 90.06 108 GLU A CA 1
ATOM 867 C C . GLU A 1 108 ? -1.275 -12.991 10.622 1.00 90.06 108 GLU A C 1
ATOM 869 O O . GLU A 1 108 ? -1.349 -12.411 9.536 1.00 90.06 108 GLU A O 1
ATOM 874 N N . THR A 1 109 ? -2.296 -13.674 11.142 1.00 90.62 109 THR A N 1
ATOM 875 C CA . THR A 1 109 ? -3.591 -13.829 10.469 1.00 90.62 109 THR A CA 1
ATOM 876 C C . THR A 1 109 ? -4.258 -12.474 10.239 1.00 90.62 109 THR A C 1
ATOM 878 O O . THR A 1 109 ? -4.700 -12.178 9.127 1.00 90.62 109 THR A O 1
ATOM 881 N N . ALA A 1 110 ? -4.277 -11.605 11.255 1.00 89.50 110 ALA A N 1
ATOM 882 C CA . ALA A 1 110 ? -4.838 -10.263 11.126 1.00 89.50 110 ALA A CA 1
ATOM 883 C C . ALA A 1 110 ? -4.117 -9.441 10.049 1.00 89.50 110 ALA A C 1
ATOM 885 O O . ALA A 1 110 ? -4.774 -8.778 9.246 1.00 89.50 110 ALA A O 1
ATOM 886 N N . LYS A 1 111 ? -2.784 -9.530 9.986 1.00 88.44 111 LYS A N 1
ATOM 887 C CA . LYS A 1 111 ? -1.983 -8.859 8.958 1.00 88.44 111 LYS A CA 1
ATOM 888 C C . LYS A 1 111 ? -2.306 -9.376 7.554 1.00 88.44 111 LYS A C 1
ATOM 890 O O . LYS A 1 111 ? -2.481 -8.585 6.635 1.00 88.44 111 LYS A O 1
ATOM 895 N N . GLN A 1 112 ? -2.437 -10.690 7.376 1.00 88.81 112 GLN A N 1
ATOM 896 C CA . GLN A 1 112 ? -2.828 -11.260 6.082 1.00 88.81 112 GLN A CA 1
ATOM 897 C C . GLN A 1 112 ? -4.210 -10.763 5.637 1.00 88.81 112 GLN A C 1
ATOM 899 O O . GLN A 1 112 ? -4.384 -10.393 4.476 1.00 88.81 112 GLN A O 1
ATOM 904 N N . MET A 1 113 ? -5.181 -10.711 6.554 1.00 89.38 113 MET A N 1
ATOM 905 C CA . MET A 1 113 ? -6.524 -10.200 6.259 1.00 89.38 113 MET A CA 1
ATOM 906 C C . MET A 1 113 ? -6.513 -8.702 5.919 1.00 89.38 113 MET A C 1
ATOM 908 O O . MET A 1 113 ? -7.186 -8.281 4.979 1.00 89.38 113 MET A O 1
ATOM 912 N N . GLN A 1 114 ? -5.722 -7.898 6.636 1.00 89.06 114 GLN A N 1
ATOM 913 C CA . GLN A 1 114 ? -5.520 -6.470 6.350 1.00 89.06 114 GLN A CA 1
ATOM 914 C C . GLN A 1 114 ? -4.939 -6.242 4.957 1.00 89.06 114 GLN A C 1
ATOM 916 O O . GLN A 1 114 ? -5.424 -5.377 4.224 1.00 89.06 114 GLN A O 1
ATOM 921 N N . GLU A 1 115 ? -3.969 -7.063 4.571 1.00 84.94 115 GLU A N 1
ATOM 922 C CA . GLU A 1 115 ? -3.303 -6.958 3.281 1.00 84.94 115 GLU A CA 1
ATOM 923 C C . GLU A 1 115 ? -4.238 -7.370 2.139 1.00 84.94 115 GLU A C 1
ATOM 925 O O . GLU A 1 115 ? -4.239 -6.720 1.097 1.00 84.94 115 GLU A O 1
ATOM 930 N N . ARG A 1 116 ? -5.093 -8.381 2.346 1.00 85.00 116 ARG A N 1
ATOM 931 C CA . ARG A 1 116 ? -6.134 -8.773 1.377 1.00 85.00 116 ARG A CA 1
ATOM 932 C C . ARG A 1 116 ? -7.213 -7.707 1.200 1.00 85.00 116 ARG A C 1
ATOM 934 O O . ARG A 1 116 ? -7.656 -7.471 0.085 1.00 85.00 116 ARG A O 1
ATOM 941 N N . ALA A 1 117 ? -7.627 -7.060 2.288 1.00 84.75 117 ALA A N 1
ATOM 942 C CA . ALA A 1 117 ? -8.637 -6.000 2.260 1.00 84.75 117 ALA A CA 1
ATOM 943 C C . ALA A 1 117 ? -8.087 -4.637 1.801 1.00 84.75 117 ALA A C 1
ATOM 945 O O . ALA A 1 117 ? -8.830 -3.643 1.710 1.00 84.75 117 ALA A O 1
ATOM 946 N N . ARG A 1 118 ? -6.772 -4.557 1.569 1.00 84.50 118 ARG A N 1
ATOM 947 C CA . ARG A 1 118 ? -6.088 -3.348 1.137 1.00 84.50 118 ARG A CA 1
ATOM 948 C C . ARG A 1 118 ? -6.526 -2.986 -0.268 1.00 84.50 118 ARG A C 1
ATOM 950 O O . ARG A 1 118 ? -6.391 -3.750 -1.212 1.00 84.50 118 ARG A O 1
ATOM 957 N N . LYS A 1 119 ? -6.997 -1.756 -0.407 1.00 80.69 119 LYS A N 1
ATOM 958 C CA . LYS A 1 119 ? -7.296 -1.175 -1.702 1.00 80.69 119 LYS A CA 1
ATOM 959 C C . LYS A 1 119 ? -5.998 -0.736 -2.359 1.00 80.69 119 LYS A C 1
ATOM 961 O O . LYS A 1 119 ? -5.371 0.219 -1.886 1.00 80.69 119 LYS A O 1
ATOM 966 N N . SER A 1 120 ? -5.640 -1.405 -3.448 1.00 71.38 120 SER A N 1
ATOM 967 C CA . SER A 1 120 ? -4.516 -1.009 -4.289 1.00 71.38 120 SER A CA 1
ATOM 968 C C . SER A 1 120 ? -4.732 0.414 -4.795 1.00 71.38 120 SER A C 1
ATOM 970 O O . SER A 1 120 ? -5.816 0.790 -5.260 1.00 71.38 120 SER A O 1
ATOM 972 N N . GLU A 1 121 ? -3.714 1.257 -4.649 1.00 76.69 121 GLU A N 1
ATOM 973 C CA . GLU A 1 121 ? -3.780 2.609 -5.191 1.00 76.69 121 GLU A CA 1
ATOM 974 C C . GLU A 1 121 ? -3.403 2.577 -6.679 1.00 76.69 121 GLU A C 1
ATOM 976 O O . GLU A 1 121 ? -2.552 1.804 -7.102 1.00 76.69 121 GLU A O 1
ATOM 981 N N . ALA A 1 122 ? -3.993 3.460 -7.489 1.00 79.88 122 ALA A N 1
ATOM 982 C CA . ALA A 1 122 ? -3.762 3.470 -8.938 1.00 79.88 122 ALA A CA 1
ATOM 983 C C . ALA A 1 122 ? -2.275 3.597 -9.337 1.00 79.88 122 ALA A C 1
ATOM 985 O O . ALA A 1 122 ? -1.877 3.100 -10.385 1.00 79.88 122 ALA A O 1
ATOM 986 N N . TRP A 1 123 ? -1.445 4.233 -8.501 1.00 83.00 123 TRP A N 1
ATOM 987 C CA . TRP A 1 123 ? -0.006 4.352 -8.751 1.00 83.00 123 TRP A CA 1
ATOM 988 C C . TRP A 1 123 ? 0.744 3.020 -8.602 1.00 83.00 123 TRP A C 1
ATOM 990 O O . TRP A 1 123 ? 1.803 2.868 -9.199 1.00 83.00 123 TRP A O 1
ATOM 1000 N N . GLU A 1 124 ? 0.218 2.064 -7.834 1.00 82.81 124 GLU A N 1
ATOM 1001 C CA . GLU A 1 124 ? 0.816 0.732 -7.685 1.00 82.81 124 GLU A CA 1
ATOM 1002 C C . GLU A 1 124 ? 0.649 -0.059 -8.977 1.00 82.81 124 GLU A C 1
ATOM 1004 O O . GLU A 1 124 ? 1.631 -0.578 -9.494 1.00 82.81 124 GLU A O 1
ATOM 1009 N N . GLY A 1 125 ? -0.550 -0.012 -9.569 1.00 84.69 125 GLY A N 1
ATOM 1010 C CA . GLY A 1 125 ? -0.777 -0.549 -10.911 1.00 84.69 125 GLY A CA 1
ATOM 1011 C C . GLY A 1 125 ? 0.097 0.140 -11.961 1.00 84.69 125 GLY A C 1
ATOM 1012 O O . GLY A 1 125 ? 0.665 -0.524 -12.817 1.00 84.69 125 GLY A O 1
ATOM 1013 N N . TRP A 1 126 ? 0.303 1.463 -11.868 1.00 89.50 126 TRP A N 1
ATOM 1014 C CA . TRP A 1 126 ? 1.241 2.144 -12.773 1.00 89.50 126 TRP A CA 1
ATOM 1015 C C . TRP A 1 126 ? 2.665 1.627 -12.625 1.00 89.50 126 TRP A C 1
ATOM 1017 O O . TRP A 1 126 ? 3.365 1.456 -13.616 1.00 89.50 126 TRP A O 1
ATOM 1027 N N . MET A 1 127 ? 3.107 1.426 -11.387 1.00 86.12 127 MET A N 1
ATOM 1028 C CA . MET A 1 127 ? 4.439 0.924 -11.100 1.00 86.12 127 MET A CA 1
ATOM 1029 C C . MET A 1 127 ? 4.630 -0.486 -11.668 1.00 86.12 127 MET A C 1
ATOM 1031 O O . MET A 1 127 ? 5.646 -0.727 -12.313 1.00 86.12 127 MET A O 1
ATOM 1035 N N . GLU A 1 128 ? 3.649 -1.370 -11.485 1.00 85.75 128 GLU A N 1
ATOM 1036 C CA . GLU A 1 128 ? 3.634 -2.725 -12.044 1.00 85.75 128 GLU A CA 1
ATOM 1037 C C . GLU A 1 128 ? 3.689 -2.700 -13.576 1.00 85.75 128 GLU A C 1
ATOM 1039 O O . GLU A 1 128 ? 4.633 -3.232 -14.153 1.00 85.75 128 GLU A O 1
ATOM 1044 N N . THR A 1 129 ? 2.794 -1.951 -14.231 1.00 88.94 129 THR A N 1
ATOM 1045 C CA . THR A 1 129 ? 2.798 -1.798 -15.697 1.00 88.94 129 THR A CA 1
ATOM 1046 C C . THR A 1 129 ? 4.123 -1.235 -16.221 1.00 88.94 129 THR A C 1
ATOM 1048 O O . THR A 1 129 ? 4.598 -1.637 -17.280 1.00 88.94 129 THR A O 1
ATOM 1051 N N . ILE A 1 130 ? 4.751 -0.299 -15.500 1.00 89.62 130 ILE A N 1
ATOM 1052 C CA . ILE A 1 130 ? 6.066 0.237 -15.880 1.00 89.62 130 ILE A CA 1
ATOM 1053 C C . ILE A 1 130 ? 7.151 -0.837 -15.762 1.00 89.62 130 ILE A C 1
ATOM 1055 O O . ILE A 1 130 ? 8.011 -0.906 -16.637 1.00 89.62 130 ILE A O 1
ATOM 1059 N N . ILE A 1 131 ? 7.141 -1.646 -14.700 1.00 87.44 131 ILE A N 1
ATOM 1060 C CA . ILE A 1 131 ? 8.125 -2.718 -14.503 1.00 87.44 131 ILE A CA 1
ATOM 1061 C C . ILE A 1 131 ? 7.963 -3.785 -15.589 1.00 87.44 131 ILE A C 1
ATOM 1063 O O . ILE A 1 131 ? 8.940 -4.078 -16.275 1.00 87.44 131 ILE A O 1
ATOM 1067 N N . GLU A 1 132 ? 6.739 -4.259 -15.830 1.00 87.44 132 GLU A N 1
ATOM 1068 C CA . GLU A 1 132 ? 6.427 -5.207 -16.907 1.00 87.44 132 GLU A CA 1
ATOM 1069 C C . GLU A 1 132 ? 6.868 -4.676 -18.274 1.00 87.44 132 GLU A C 1
ATOM 1071 O O . GLU A 1 132 ? 7.521 -5.373 -19.048 1.00 87.44 132 GLU A O 1
ATOM 1076 N N . TRP A 1 133 ? 6.595 -3.400 -18.559 1.00 90.62 133 TRP A N 1
ATOM 1077 C CA . TRP A 1 133 ? 7.049 -2.753 -19.788 1.00 90.62 133 TRP A CA 1
ATOM 1078 C C . TRP A 1 133 ? 8.581 -2.668 -19.896 1.00 90.62 133 TRP A C 1
ATOM 1080 O O . TRP A 1 133 ? 9.128 -2.655 -21.000 1.00 90.62 133 TRP A O 1
ATOM 1090 N N . LEU A 1 134 ? 9.315 -2.596 -18.785 1.00 88.56 134 LEU A N 1
ATOM 1091 C CA . LEU A 1 134 ? 10.780 -2.634 -18.818 1.00 88.56 134 LEU A CA 1
ATOM 1092 C C . LEU A 1 134 ? 11.326 -4.046 -19.068 1.00 88.56 134 LEU A C 1
ATOM 1094 O O . LEU A 1 134 ? 12.379 -4.160 -19.701 1.00 88.56 134 LEU A O 1
ATOM 1098 N N . ASP A 1 135 ? 10.624 -5.071 -18.578 1.00 87.50 135 ASP A N 1
ATOM 1099 C CA . ASP A 1 135 ? 10.956 -6.492 -18.756 1.00 87.50 135 ASP A CA 1
ATOM 1100 C C . ASP A 1 135 ? 10.494 -7.064 -20.107 1.00 87.50 135 ASP A C 1
ATOM 1102 O O . ASP A 1 135 ? 10.971 -8.121 -20.514 1.00 87.50 135 ASP A O 1
ATOM 1106 N N . GLU A 1 136 ? 9.613 -6.365 -20.834 1.00 86.75 136 GLU A N 1
ATOM 1107 C CA . GLU A 1 136 ? 9.242 -6.694 -22.216 1.00 86.75 136 GLU A CA 1
ATOM 1108 C C . GLU A 1 136 ? 10.502 -6.760 -23.099 1.00 86.75 136 GLU A C 1
ATOM 1110 O O . GLU A 1 136 ? 11.100 -5.736 -23.451 1.00 86.75 136 GLU A O 1
ATOM 1115 N N . GLY A 1 137 ? 10.895 -7.982 -23.463 1.00 86.06 137 GLY A N 1
ATOM 1116 C CA . GLY A 1 137 ? 12.007 -8.230 -24.369 1.00 86.06 137 GLY A CA 1
ATOM 1117 C C . GLY A 1 137 ? 11.679 -7.756 -25.779 1.00 86.06 137 GLY A C 1
ATOM 1118 O O . GLY A 1 137 ? 10.632 -8.086 -26.334 1.00 86.06 137 GLY A O 1
ATOM 1119 N N . LEU A 1 138 ? 12.597 -7.002 -26.371 1.00 85.31 138 LEU A N 1
ATOM 1120 C CA . LEU A 1 138 ? 12.488 -6.473 -27.728 1.00 85.31 138 LEU A CA 1
ATOM 1121 C C . LEU A 1 138 ? 13.762 -6.752 -28.491 1.00 85.31 138 LEU A C 1
ATOM 1123 O O . LEU A 1 138 ? 14.827 -6.864 -27.892 1.00 85.31 138 LEU A O 1
ATOM 1127 N N . THR A 1 139 ? 13.686 -6.785 -29.813 1.00 87.50 139 THR A N 1
ATOM 1128 C CA . THR A 1 139 ? 14.917 -6.763 -30.602 1.00 87.50 139 THR A CA 1
ATOM 1129 C C . THR A 1 139 ? 15.641 -5.429 -30.405 1.00 87.50 139 THR A C 1
ATOM 1131 O O . THR A 1 139 ? 15.022 -4.379 -30.180 1.00 87.50 139 THR A O 1
ATOM 1134 N N . LEU A 1 140 ? 16.970 -5.440 -30.494 1.00 83.81 140 LEU A N 1
ATOM 1135 C CA . LEU A 1 140 ? 17.766 -4.217 -30.386 1.00 83.81 140 LEU A CA 1
ATOM 1136 C C . LEU A 1 140 ? 17.381 -3.192 -31.468 1.00 83.81 140 LEU A C 1
ATOM 1138 O O . LEU A 1 140 ? 17.305 -1.991 -31.191 1.00 83.81 140 LEU A O 1
ATOM 1142 N N . GLN A 1 141 ? 17.031 -3.671 -32.663 1.00 83.81 141 GLN A N 1
ATOM 1143 C CA . GLN A 1 141 ? 16.492 -2.843 -33.739 1.00 83.81 141 GLN A CA 1
ATOM 1144 C C . GLN A 1 141 ? 15.185 -2.142 -33.341 1.00 83.81 141 GLN A C 1
ATOM 1146 O O . GLN A 1 141 ? 15.057 -0.924 -33.483 1.00 83.81 141 GLN A O 1
ATOM 1151 N N . GLU A 1 142 ? 14.218 -2.878 -32.790 1.00 84.12 142 GLU A N 1
ATOM 1152 C CA . GLU A 1 142 ? 12.959 -2.302 -32.306 1.00 84.12 142 GLU A CA 1
ATOM 1153 C C . GLU A 1 142 ? 13.182 -1.304 -31.170 1.00 84.12 142 GLU A C 1
ATOM 1155 O O . GLU A 1 142 ? 12.508 -0.270 -31.115 1.00 84.12 142 GLU A O 1
ATOM 1160 N N . LEU A 1 143 ? 14.135 -1.576 -30.272 1.00 84.12 143 LEU A N 1
ATOM 1161 C CA . LEU A 1 143 ? 14.482 -0.657 -29.194 1.00 84.12 143 LEU A CA 1
ATOM 1162 C C . LEU A 1 143 ? 14.986 0.682 -29.751 1.00 84.12 143 LEU A C 1
ATOM 1164 O O . LEU A 1 143 ? 14.544 1.739 -29.289 1.00 84.12 143 LEU A O 1
ATOM 1168 N N . PHE A 1 144 ? 15.879 0.655 -30.742 1.00 82.44 144 PHE A N 1
ATOM 1169 C CA . PHE A 1 144 ? 16.404 1.867 -31.375 1.00 82.44 144 PHE A CA 1
ATOM 1170 C C . PHE A 1 144 ? 15.339 2.623 -32.163 1.00 82.44 144 PHE A C 1
ATOM 1172 O O . PHE A 1 144 ? 15.206 3.838 -31.972 1.00 82.44 144 PHE A O 1
ATOM 1179 N N . ASN A 1 145 ? 14.509 1.909 -32.925 1.00 80.69 145 ASN A N 1
ATOM 1180 C CA . ASN A 1 145 ? 13.377 2.488 -33.645 1.00 80.69 145 ASN A CA 1
ATOM 1181 C C . ASN A 1 145 ? 12.410 3.197 -32.680 1.00 80.69 145 ASN A C 1
ATOM 1183 O O . ASN A 1 145 ? 12.069 4.363 -32.874 1.00 80.69 145 ASN A O 1
ATOM 1187 N N . ARG A 1 146 ? 12.035 2.550 -31.564 1.00 76.50 146 ARG A N 1
ATOM 1188 C CA . ARG A 1 146 ? 11.160 3.139 -30.524 1.00 76.50 146 ARG A CA 1
ATOM 1189 C C . ARG A 1 146 ? 11.806 4.310 -29.768 1.00 76.50 146 ARG A C 1
ATOM 1191 O O . ARG A 1 146 ? 11.107 5.061 -29.077 1.00 76.50 146 ARG A O 1
ATOM 1198 N N . GLN A 1 147 ? 13.130 4.452 -29.822 1.00 72.75 147 GLN A N 1
ATOM 1199 C CA . GLN A 1 147 ? 13.867 5.577 -29.239 1.00 72.75 147 GLN A CA 1
ATOM 1200 C C . GLN A 1 147 ? 14.152 6.702 -30.243 1.00 72.75 147 GLN A C 1
ATOM 1202 O O . GLN A 1 147 ? 14.849 7.653 -29.865 1.00 72.75 147 GLN A O 1
ATOM 1207 N N . GLU A 1 148 ? 13.629 6.592 -31.473 1.00 67.38 148 GLU A N 1
ATOM 1208 C CA . GLU A 1 148 ? 13.874 7.528 -32.579 1.00 67.38 148 GLU A CA 1
ATOM 1209 C C . GLU A 1 148 ? 15.382 7.791 -32.741 1.00 67.38 148 GLU A C 1
ATOM 1211 O O . GLU A 1 148 ? 15.843 8.928 -32.859 1.00 67.38 148 GLU A O 1
ATOM 1216 N N . ARG A 1 149 ? 16.189 6.729 -32.610 1.00 67.19 149 ARG A N 1
ATOM 1217 C CA . ARG A 1 149 ? 17.632 6.804 -32.824 1.00 67.19 149 ARG A CA 1
ATOM 1218 C C . ARG A 1 149 ? 17.927 6.567 -34.296 1.00 67.19 149 ARG A C 1
ATOM 1220 O O . ARG A 1 149 ? 17.362 5.667 -34.901 1.00 67.19 149 ARG A O 1
ATOM 1227 N N . ASP A 1 150 ? 18.841 7.365 -34.825 1.00 62.91 150 ASP A N 1
ATOM 1228 C CA . ASP A 1 150 ? 19.419 7.148 -36.144 1.00 62.91 150 ASP A CA 1
ATOM 1229 C C . ASP A 1 150 ? 20.312 5.900 -36.079 1.00 62.91 150 ASP A C 1
ATOM 1231 O O . ASP A 1 150 ? 21.415 5.948 -35.531 1.00 62.91 150 ASP A O 1
ATOM 1235 N N . THR A 1 151 ? 19.778 4.761 -36.523 1.00 62.34 151 THR A N 1
ATOM 1236 C CA . THR A 1 151 ? 20.440 3.454 -36.434 1.00 62.34 151 THR A CA 1
ATOM 1237 C C . THR A 1 151 ? 21.694 3.400 -37.295 1.00 62.34 151 THR A C 1
ATOM 1239 O O . THR A 1 151 ? 22.698 2.859 -36.851 1.00 62.34 151 THR A O 1
ATOM 1242 N N . GLU A 1 152 ? 21.684 4.037 -38.468 1.00 62.50 152 GLU A N 1
ATOM 1243 C CA . GLU A 1 152 ? 22.812 4.033 -39.411 1.00 62.50 152 GLU A CA 1
ATOM 1244 C C . GLU A 1 152 ? 24.062 4.712 -38.836 1.00 62.50 152 GLU A C 1
ATOM 1246 O O . GLU A 1 152 ? 25.182 4.342 -39.169 1.00 62.50 152 GLU A O 1
ATOM 1251 N N . LYS A 1 153 ? 23.889 5.686 -37.932 1.00 64.69 153 LYS A N 1
ATOM 1252 C CA . LYS A 1 153 ? 25.006 6.370 -37.255 1.00 64.69 153 LYS A CA 1
ATOM 1253 C C . LYS A 1 153 ? 25.531 5.649 -36.018 1.00 64.69 153 LYS A C 1
ATOM 1255 O O . LYS A 1 153 ? 26.538 6.080 -35.458 1.00 64.69 153 LYS A O 1
ATOM 1260 N N . LEU A 1 154 ? 24.800 4.656 -35.524 1.00 64.31 154 LEU A N 1
ATOM 1261 C CA . LEU A 1 154 ? 25.104 3.984 -34.264 1.00 64.31 154 LEU A CA 1
ATOM 1262 C C . LEU A 1 154 ? 25.730 2.614 -34.474 1.00 64.31 154 LEU A C 1
ATOM 1264 O O . LEU A 1 154 ? 26.462 2.183 -33.594 1.00 64.31 154 LEU A O 1
ATOM 1268 N N . LEU A 1 155 ? 25.429 1.951 -35.589 1.00 68.19 155 LEU A N 1
ATOM 1269 C CA . LEU A 1 155 ? 25.908 0.605 -35.870 1.00 68.19 155 LEU A CA 1
ATOM 1270 C C . LEU A 1 155 ? 27.418 0.589 -36.117 1.00 68.19 155 LEU A C 1
ATOM 1272 O O . LEU A 1 155 ? 27.966 1.431 -36.831 1.00 68.19 155 LEU A O 1
ATOM 1276 N N . ASP A 1 156 ? 28.064 -0.408 -35.529 1.00 66.31 156 ASP A N 1
ATOM 1277 C CA . ASP A 1 156 ? 29.371 -0.878 -35.949 1.00 66.31 156 ASP A CA 1
ATOM 1278 C C . ASP A 1 156 ? 29.221 -1.467 -37.371 1.00 66.31 156 ASP A C 1
ATOM 1280 O O . ASP A 1 156 ? 28.131 -1.881 -37.774 1.00 66.31 156 ASP A O 1
ATOM 1284 N N . GLY A 1 157 ? 30.287 -1.452 -38.181 1.00 65.94 157 GLY A N 1
ATOM 1285 C CA . GLY A 1 157 ? 30.241 -1.764 -39.625 1.00 65.94 157 GLY A CA 1
ATOM 1286 C C . GLY A 1 157 ? 29.762 -3.176 -40.020 1.00 65.94 157 GLY A C 1
ATOM 1287 O O . GLY A 1 157 ? 29.815 -3.517 -41.199 1.00 65.94 157 GLY A O 1
ATOM 1288 N N . ASP A 1 158 ? 29.320 -3.983 -39.056 1.00 69.25 158 ASP A N 1
ATOM 1289 C CA . ASP A 1 158 ? 28.793 -5.344 -39.158 1.00 69.25 158 ASP A CA 1
ATOM 1290 C C . ASP A 1 158 ? 27.330 -5.483 -38.666 1.00 69.25 158 ASP A C 1
ATOM 1292 O O . ASP A 1 158 ? 26.909 -6.576 -38.291 1.00 69.25 158 ASP A O 1
ATOM 1296 N N . ASP A 1 159 ? 26.541 -4.398 -38.660 1.00 72.38 159 ASP A N 1
ATOM 1297 C CA . ASP A 1 159 ? 25.157 -4.360 -38.142 1.00 72.38 159 ASP A CA 1
ATOM 1298 C C . ASP A 1 159 ? 25.044 -4.787 -36.661 1.00 72.38 159 ASP A C 1
ATOM 1300 O O . ASP A 1 159 ? 23.993 -5.244 -36.185 1.00 72.38 159 ASP A O 1
ATOM 1304 N N . THR A 1 160 ? 26.127 -4.615 -35.898 1.00 77.62 160 THR A N 1
ATOM 1305 C CA . THR A 1 160 ? 26.141 -4.786 -34.444 1.00 77.62 160 THR A CA 1
ATOM 1306 C C . THR A 1 160 ? 26.250 -3.442 -33.731 1.00 77.62 160 THR A C 1
ATOM 1308 O O . THR A 1 160 ? 26.586 -2.418 -34.315 1.00 77.62 160 THR A O 1
ATOM 1311 N N . PHE A 1 161 ? 25.905 -3.406 -32.447 1.00 77.62 161 PHE A N 1
ATOM 1312 C CA . PHE A 1 161 ? 26.128 -2.245 -31.592 1.00 77.62 161 PHE A CA 1
ATOM 1313 C C . PHE A 1 161 ? 26.815 -2.697 -30.311 1.00 77.62 161 PHE A C 1
ATOM 1315 O O . PHE A 1 161 ? 26.221 -3.424 -29.507 1.00 77.62 161 PHE A O 1
ATOM 1322 N N . HIS A 1 162 ? 28.069 -2.279 -30.118 1.00 74.81 162 HIS A N 1
ATOM 1323 C CA . HIS A 1 162 ? 28.935 -2.791 -29.053 1.00 74.81 162 HIS A CA 1
ATOM 1324 C C . HIS A 1 162 ? 29.021 -4.330 -29.064 1.00 74.81 162 HIS A C 1
ATOM 1326 O O . HIS A 1 162 ? 28.939 -4.969 -28.009 1.00 74.81 162 HIS A O 1
ATOM 1332 N N . GLY A 1 163 ? 29.129 -4.922 -30.260 1.00 77.56 163 GLY A N 1
ATOM 1333 C CA . GLY A 1 163 ? 29.209 -6.374 -30.458 1.00 77.56 163 GLY A CA 1
ATOM 1334 C C . GLY A 1 163 ? 27.902 -7.136 -30.208 1.00 77.56 163 GLY A C 1
ATOM 1335 O O . GLY A 1 163 ? 27.917 -8.361 -30.122 1.00 77.56 163 GLY A O 1
ATOM 1336 N N . VAL A 1 164 ? 26.770 -6.437 -30.061 1.00 81.12 164 VAL A N 1
ATOM 1337 C CA . VAL A 1 164 ? 25.438 -7.048 -29.935 1.00 81.12 164 VAL A CA 1
ATOM 1338 C C . VAL A 1 164 ? 24.704 -6.929 -31.275 1.00 81.12 164 VAL A C 1
ATOM 1340 O O . VAL A 1 164 ? 24.528 -5.804 -31.748 1.00 81.12 164 VAL A O 1
ATOM 1343 N N . PRO A 1 165 ? 24.246 -8.034 -31.893 1.00 83.56 165 PRO A N 1
ATOM 1344 C CA . PRO A 1 165 ? 23.537 -7.965 -33.166 1.00 83.56 165 PRO A CA 1
ATOM 1345 C C . PRO A 1 165 ? 22.165 -7.306 -33.002 1.00 83.56 165 PRO A C 1
ATOM 1347 O O . PRO A 1 165 ? 21.506 -7.455 -31.970 1.00 83.56 165 PRO A O 1
ATOM 1350 N N . LEU A 1 166 ? 21.686 -6.628 -34.047 1.00 82.69 166 LEU A N 1
ATOM 1351 C CA . LEU A 1 166 ? 20.370 -5.973 -34.056 1.00 82.69 166 LEU A CA 1
ATOM 1352 C C . LEU A 1 166 ? 19.186 -6.908 -33.745 1.00 82.69 166 LEU A C 1
ATOM 1354 O O . LEU A 1 166 ? 18.154 -6.458 -33.243 1.00 82.69 166 LEU A O 1
ATOM 1358 N N . THR A 1 167 ? 19.343 -8.204 -34.016 1.00 83.88 167 THR A N 1
ATOM 1359 C CA . THR A 1 167 ? 18.353 -9.255 -33.746 1.00 83.88 167 THR A CA 1
ATOM 1360 C C . THR A 1 167 ? 18.359 -9.746 -32.298 1.00 83.88 167 THR A C 1
ATOM 1362 O O . THR A 1 167 ? 17.496 -10.543 -31.932 1.00 83.88 167 THR A O 1
ATOM 1365 N N . ALA A 1 168 ? 19.328 -9.330 -31.475 1.00 85.44 168 ALA A N 1
ATOM 1366 C CA . ALA A 1 168 ? 19.416 -9.763 -30.085 1.00 85.44 168 ALA A CA 1
ATOM 1367 C C . ALA A 1 168 ? 18.224 -9.256 -29.270 1.00 85.44 168 ALA A C 1
ATOM 1369 O O . ALA A 1 168 ? 17.777 -8.117 -29.435 1.00 85.44 168 ALA A O 1
ATOM 1370 N N . MET A 1 169 ? 17.756 -10.098 -28.349 1.00 88.50 169 MET A N 1
ATOM 1371 C CA . MET A 1 169 ? 16.678 -9.744 -27.429 1.00 88.50 169 MET A CA 1
ATOM 1372 C C . MET A 1 169 ? 17.226 -8.934 -26.256 1.00 88.50 169 MET A C 1
ATOM 1374 O O . MET A 1 169 ? 18.071 -9.401 -25.488 1.00 88.50 169 MET A O 1
ATOM 1378 N N . VAL A 1 170 ? 16.717 -7.717 -26.103 1.00 88.12 170 VAL A N 1
ATOM 1379 C CA . VAL A 1 170 ? 17.158 -6.732 -25.124 1.00 88.12 170 VAL A CA 1
ATOM 1380 C C . VAL A 1 170 ? 15.993 -6.162 -24.320 1.00 88.12 170 VAL A C 1
ATOM 1382 O O . VAL A 1 170 ? 14.867 -6.024 -24.791 1.00 88.12 170 VAL A O 1
ATOM 1385 N N . CYS A 1 171 ? 16.301 -5.824 -23.078 1.00 88.38 171 CYS A N 1
ATOM 1386 C CA . CYS A 1 171 ? 15.408 -5.318 -22.055 1.00 88.38 171 CYS A CA 1
ATOM 1387 C C . CYS A 1 171 ? 15.830 -3.883 -21.705 1.00 88.38 171 CYS A C 1
ATOM 1389 O O . CYS A 1 171 ? 17.000 -3.484 -21.831 1.00 88.38 171 CYS A O 1
ATOM 1391 N N . ARG A 1 172 ? 14.868 -3.072 -21.262 1.00 88.75 172 ARG A N 1
ATOM 1392 C CA . ARG A 1 172 ? 15.099 -1.654 -20.964 1.00 88.75 172 ARG A CA 1
ATOM 1393 C C . ARG A 1 172 ? 15.718 -1.506 -19.579 1.00 88.75 172 ARG A C 1
ATOM 1395 O O . ARG A 1 172 ? 15.183 -1.983 -18.585 1.00 88.75 172 ARG A O 1
ATOM 1402 N N . VAL A 1 173 ? 16.807 -0.751 -19.497 1.00 86.88 173 VAL A N 1
ATOM 1403 C CA . VAL A 1 173 ? 17.527 -0.538 -18.228 1.00 86.88 173 VAL A CA 1
ATOM 1404 C C . VAL A 1 173 ? 17.129 0.741 -17.495 1.00 86.88 173 VAL A C 1
ATOM 1406 O O . VAL A 1 173 ? 17.389 0.900 -16.301 1.00 86.88 173 VAL A O 1
ATOM 1409 N N . ALA A 1 174 ? 16.515 1.679 -18.214 1.00 87.50 174 ALA A N 1
ATOM 1410 C CA . ALA A 1 174 ? 16.108 2.962 -17.677 1.00 87.50 174 ALA A CA 1
ATOM 1411 C C . ALA A 1 174 ? 14.935 3.554 -18.459 1.00 87.50 174 ALA A C 1
ATOM 1413 O O . ALA A 1 174 ? 14.725 3.246 -19.633 1.00 87.50 174 ALA A O 1
ATOM 1414 N N . PHE A 1 175 ? 14.206 4.460 -17.816 1.00 88.44 175 PHE A N 1
ATOM 1415 C CA . PHE A 1 175 ? 13.096 5.186 -18.427 1.00 88.44 175 PHE A CA 1
ATOM 1416 C C . PHE A 1 175 ? 12.973 6.605 -17.879 1.00 88.44 175 PHE A C 1
ATOM 1418 O O . PHE A 1 175 ? 13.428 6.911 -16.777 1.00 88.44 175 PHE A O 1
ATOM 1425 N N . SER A 1 176 ? 12.400 7.500 -18.680 1.00 86.25 176 SER A N 1
ATOM 1426 C CA . SER A 1 176 ? 12.043 8.850 -18.244 1.00 86.25 176 SER A CA 1
ATOM 1427 C C . SER A 1 176 ? 10.559 8.911 -17.876 1.00 86.25 176 SER A C 1
ATOM 1429 O O . SER A 1 176 ? 9.785 8.042 -18.276 1.00 86.25 176 SER A O 1
ATOM 1431 N N . GLN A 1 177 ? 10.135 9.960 -17.164 1.00 85.06 177 GLN A N 1
ATOM 1432 C CA . GLN A 1 177 ? 8.711 10.185 -16.875 1.00 85.06 177 GLN A CA 1
ATOM 1433 C C . GLN A 1 177 ? 7.858 10.207 -18.147 1.00 85.06 177 GLN A C 1
ATOM 1435 O O . GLN A 1 177 ? 6.799 9.591 -18.190 1.00 85.06 177 GLN A O 1
ATOM 1440 N N . GLN A 1 178 ? 8.347 10.864 -19.200 1.00 82.06 178 GLN A N 1
ATOM 1441 C CA . GLN A 1 178 ? 7.649 10.931 -20.482 1.00 82.06 178 GLN A CA 1
ATOM 1442 C C . GLN A 1 178 ? 7.557 9.559 -21.157 1.00 82.06 178 GLN A C 1
ATOM 1444 O O . GLN A 1 178 ? 6.509 9.226 -21.703 1.00 82.06 178 GLN A O 1
ATOM 1449 N N . ASP A 1 179 ? 8.626 8.757 -21.107 1.00 84.56 179 ASP A N 1
ATOM 1450 C CA . ASP A 1 179 ? 8.607 7.406 -21.676 1.00 84.56 179 ASP A CA 1
ATOM 1451 C C . ASP A 1 179 ? 7.633 6.501 -20.912 1.00 84.56 179 ASP A C 1
ATOM 1453 O O . ASP A 1 179 ? 6.812 5.849 -21.546 1.00 84.56 179 ASP A O 1
ATOM 1457 N N . ALA A 1 180 ? 7.652 6.513 -19.575 1.00 86.12 180 ALA A N 1
ATOM 1458 C CA . ALA A 1 180 ? 6.704 5.737 -18.774 1.00 86.12 180 ALA A CA 1
ATOM 1459 C C . ALA A 1 180 ? 5.253 6.163 -19.026 1.00 86.12 180 ALA A C 1
ATOM 1461 O O . ALA A 1 180 ? 4.407 5.322 -19.312 1.00 86.12 180 ALA A O 1
ATOM 1462 N N . MET A 1 181 ? 4.959 7.465 -18.985 1.00 84.38 181 MET A N 1
ATOM 1463 C CA . MET A 1 181 ? 3.592 7.952 -19.190 1.00 84.38 181 MET A CA 1
ATOM 1464 C C . MET A 1 181 ? 3.072 7.641 -20.597 1.00 84.38 181 MET A C 1
ATOM 1466 O O . MET A 1 181 ? 1.940 7.191 -20.738 1.00 84.38 181 MET A O 1
ATOM 1470 N N . ARG A 1 182 ? 3.895 7.832 -21.635 1.00 83.75 182 ARG A N 1
ATOM 1471 C CA . ARG A 1 182 ? 3.476 7.649 -23.032 1.00 83.75 182 ARG A CA 1
ATOM 1472 C C . ARG A 1 182 ? 3.486 6.188 -23.476 1.00 83.75 182 ARG A C 1
ATOM 1474 O O . ARG A 1 182 ? 2.565 5.761 -24.161 1.00 83.75 182 ARG A O 1
ATOM 1481 N N . LYS A 1 183 ? 4.563 5.459 -23.170 1.00 82.69 183 LYS A N 1
ATOM 1482 C CA . LYS A 1 183 ? 4.847 4.137 -23.753 1.00 82.69 183 LYS A CA 1
ATOM 1483 C C . LYS A 1 183 ? 4.414 2.985 -22.853 1.00 82.69 183 LYS A C 1
ATOM 1485 O O . LYS A 1 183 ? 3.991 1.977 -23.395 1.00 82.69 183 LYS A O 1
ATOM 1490 N N . ALA A 1 184 ? 4.503 3.136 -21.529 1.00 84.38 184 ALA A N 1
ATOM 1491 C CA . ALA A 1 184 ? 4.048 2.103 -20.596 1.00 84.38 184 ALA A CA 1
ATOM 1492 C C . ALA A 1 184 ? 2.568 2.291 -20.231 1.00 84.38 184 ALA A C 1
ATOM 1494 O O . ALA A 1 184 ? 1.769 1.378 -20.376 1.00 84.38 184 ALA A O 1
ATOM 1495 N N . LEU A 1 185 ? 2.184 3.502 -19.811 1.00 85.56 185 LEU A N 1
ATOM 1496 C CA . LEU A 1 185 ? 0.835 3.793 -19.304 1.00 85.56 185 LEU A CA 1
ATOM 1497 C C . LEU A 1 185 ? -0.163 4.230 -20.390 1.00 85.56 185 LEU A C 1
ATOM 1499 O O . LEU A 1 185 ? -1.330 4.465 -20.084 1.00 85.56 185 LEU A O 1
ATOM 1503 N N . GLY A 1 186 ? 0.286 4.388 -21.642 1.00 81.50 186 GLY A N 1
ATOM 1504 C CA . GLY A 1 186 ? -0.571 4.745 -22.779 1.00 81.50 186 GLY A CA 1
ATOM 1505 C C . GLY A 1 186 ? -1.234 6.126 -22.685 1.00 81.50 186 GLY A C 1
ATOM 1506 O O . GLY A 1 186 ? -2.257 6.361 -23.325 1.00 81.50 186 GLY A O 1
ATOM 1507 N N . MET A 1 187 ? -0.693 7.052 -21.884 1.00 80.06 187 MET A N 1
ATOM 1508 C CA . MET A 1 187 ? -1.257 8.394 -21.737 1.00 80.06 187 MET A CA 1
ATOM 1509 C C . MET A 1 187 ? -0.959 9.271 -22.957 1.00 80.06 187 MET A C 1
ATOM 1511 O O . MET A 1 187 ? 0.152 9.279 -23.494 1.00 80.06 187 MET A O 1
ATOM 1515 N N . ASN A 1 188 ? -1.955 10.058 -23.374 1.00 69.56 188 ASN A N 1
ATOM 1516 C CA . ASN A 1 188 ? -1.859 10.936 -24.539 1.00 69.56 188 ASN A CA 1
ATOM 1517 C C . ASN A 1 188 ? -0.733 11.970 -24.390 1.00 69.56 188 ASN A C 1
ATOM 1519 O O . ASN A 1 188 ? -0.749 12.790 -23.476 1.00 69.56 188 ASN A O 1
ATOM 1523 N N . ALA A 1 189 ? 0.191 11.989 -25.356 1.00 56.34 189 ALA A N 1
ATOM 1524 C CA . ALA A 1 189 ? 1.387 12.839 -25.342 1.00 56.34 189 ALA A CA 1
ATOM 1525 C C . ALA A 1 189 ? 1.104 14.357 -25.339 1.00 56.34 189 ALA A C 1
ATOM 1527 O O . ALA A 1 189 ? 1.949 15.128 -24.896 1.00 56.34 189 ALA A O 1
ATOM 1528 N N . ASN A 1 190 ? -0.072 14.777 -25.818 1.00 60.94 190 ASN A N 1
ATOM 1529 C CA . ASN A 1 190 ? -0.465 16.188 -25.922 1.00 60.94 190 ASN A CA 1
ATOM 1530 C C . ASN A 1 190 ? -1.404 16.646 -24.796 1.00 60.94 190 ASN A C 1
ATOM 1532 O O . ASN A 1 190 ? -1.785 17.815 -24.761 1.00 60.94 190 ASN A O 1
ATOM 1536 N N . ALA A 1 191 ? -1.809 15.745 -23.897 1.00 62.38 191 ALA A N 1
ATOM 1537 C CA . ALA A 1 191 ? -2.637 16.115 -22.760 1.00 62.38 191 ALA A CA 1
ATOM 1538 C C . ALA A 1 191 ? -1.735 16.594 -21.610 1.00 62.38 191 ALA A C 1
ATOM 1540 O O . ALA A 1 191 ? -0.776 15.896 -21.267 1.00 62.38 191 ALA A O 1
ATOM 1541 N N . PRO A 1 192 ? -2.014 17.757 -20.993 1.00 64.19 192 PRO A N 1
ATOM 1542 C CA . PRO A 1 192 ? -1.300 18.157 -19.791 1.00 64.19 192 PRO A CA 1
ATOM 1543 C C . PRO A 1 192 ? -1.502 17.095 -18.707 1.00 64.19 192 PRO A C 1
ATOM 1545 O O . PRO A 1 192 ? -2.612 16.597 -18.501 1.00 64.19 192 PRO A O 1
ATOM 1548 N N . ILE A 1 193 ? -0.415 16.747 -18.019 1.00 69.81 193 ILE A N 1
ATOM 1549 C CA . ILE A 1 193 ? -0.464 15.808 -16.901 1.00 69.81 193 ILE A CA 1
ATOM 1550 C C . ILE A 1 193 ? -1.374 16.424 -15.838 1.00 69.81 193 ILE A C 1
ATOM 1552 O O . ILE A 1 193 ? -1.180 17.564 -15.416 1.00 69.81 193 ILE A O 1
ATOM 1556 N N . THR A 1 194 ? -2.401 15.689 -15.422 1.00 81.12 194 THR A N 1
ATOM 1557 C CA . THR A 1 194 ? -3.298 16.165 -14.370 1.00 81.12 194 THR A CA 1
ATOM 1558 C C . THR A 1 194 ? -2.547 16.238 -13.039 1.00 81.12 194 THR A C 1
ATOM 1560 O O . THR A 1 194 ? -1.664 15.424 -12.768 1.00 81.12 194 THR A O 1
ATOM 1563 N N . ALA A 1 195 ? -2.935 17.158 -12.151 1.00 81.25 195 ALA A N 1
ATOM 1564 C CA . ALA A 1 195 ? -2.325 17.259 -10.818 1.00 81.25 195 ALA A CA 1
ATOM 1565 C C . ALA A 1 195 ? -2.387 15.926 -10.039 1.00 81.25 195 ALA A C 1
ATOM 1567 O O . ALA A 1 195 ? -1.491 15.591 -9.268 1.00 81.25 195 ALA A O 1
ATOM 1568 N N . GLN A 1 196 ? -3.431 15.124 -10.274 1.00 78.50 196 GLN A N 1
ATOM 1569 C CA . GLN A 1 196 ? -3.557 13.783 -9.705 1.00 78.50 196 GLN A CA 1
ATOM 1570 C C . GLN A 1 196 ? -2.518 12.803 -10.276 1.00 78.50 196 GLN A C 1
ATOM 1572 O O . GLN A 1 196 ? -1.929 12.030 -9.520 1.00 78.50 196 GLN A O 1
ATOM 1577 N N . ALA A 1 197 ? -2.258 12.849 -11.585 1.00 81.19 197 ALA A N 1
ATOM 1578 C CA . ALA A 1 197 ? -1.241 12.026 -12.232 1.00 81.19 197 ALA A CA 1
ATOM 1579 C C . ALA A 1 197 ? 0.181 12.377 -11.760 1.00 81.19 197 ALA A C 1
ATOM 1581 O O . ALA A 1 197 ? 0.991 11.476 -11.545 1.00 81.19 197 ALA A O 1
ATOM 1582 N N . GLU A 1 198 ? 0.476 13.655 -11.509 1.00 84.19 198 GLU A N 1
ATOM 1583 C CA . GLU A 1 198 ? 1.745 14.068 -10.887 1.00 84.19 198 GLU A CA 1
ATOM 1584 C C . GLU A 1 198 ? 1.902 13.542 -9.455 1.00 84.19 198 GLU A C 1
ATOM 1586 O O . GLU A 1 198 ? 2.986 13.093 -9.068 1.00 84.19 198 GLU A O 1
ATOM 1591 N N . GLN A 1 199 ? 0.825 13.549 -8.663 1.00 82.12 199 GLN A N 1
ATOM 1592 C CA . GLN A 1 199 ? 0.843 12.980 -7.312 1.00 82.12 199 GLN A CA 1
ATOM 1593 C C . GLN A 1 199 ? 1.095 11.469 -7.336 1.00 82.12 199 GLN A C 1
ATOM 1595 O O . GLN A 1 199 ? 1.885 10.966 -6.536 1.00 82.12 199 GLN A O 1
ATOM 1600 N N . PHE A 1 200 ? 0.449 10.742 -8.251 1.00 86.00 200 PHE A N 1
ATOM 1601 C CA . PHE A 1 200 ? 0.693 9.312 -8.444 1.00 86.00 200 PHE A CA 1
ATOM 1602 C C . PHE A 1 200 ? 2.127 9.047 -8.887 1.00 86.00 200 PHE A C 1
ATOM 1604 O O . PHE A 1 200 ? 2.808 8.235 -8.266 1.00 86.00 200 PHE A O 1
ATOM 1611 N N . TRP A 1 201 ? 2.629 9.797 -9.867 1.00 87.06 201 TRP A N 1
ATOM 1612 C CA . TRP A 1 201 ? 4.014 9.689 -10.314 1.00 87.06 201 TRP A CA 1
ATOM 1613 C C . TRP A 1 201 ? 5.026 9.916 -9.185 1.00 87.06 201 TRP A C 1
ATOM 1615 O O . TRP A 1 201 ? 5.971 9.147 -9.023 1.00 87.06 201 TRP A O 1
ATOM 1625 N N . SER A 1 202 ? 4.804 10.935 -8.354 1.00 86.56 202 SER A N 1
ATOM 1626 C CA . SER A 1 202 ? 5.673 11.229 -7.208 1.00 86.56 202 SER A CA 1
ATOM 1627 C C . SER A 1 202 ? 5.735 10.061 -6.216 1.00 86.56 202 SER A C 1
ATOM 1629 O O . SER A 1 202 ? 6.803 9.767 -5.677 1.00 86.56 202 SER A O 1
ATOM 1631 N N . LYS A 1 203 ? 4.613 9.354 -6.010 1.00 86.06 203 LYS A N 1
ATOM 1632 C CA . LYS A 1 203 ? 4.569 8.135 -5.190 1.00 86.06 203 LYS A CA 1
ATOM 1633 C C . LYS A 1 203 ? 5.320 6.972 -5.837 1.00 86.06 203 LYS A C 1
ATOM 1635 O O . LYS A 1 203 ? 6.123 6.354 -5.143 1.00 86.06 203 LYS A O 1
ATOM 1640 N N . VAL A 1 204 ? 5.129 6.726 -7.141 1.00 88.25 204 VAL A N 1
ATOM 1641 C CA . VAL A 1 204 ? 5.891 5.706 -7.897 1.00 88.25 204 VAL A CA 1
ATOM 1642 C C . VAL A 1 204 ? 7.390 5.940 -7.724 1.00 88.25 204 VAL A C 1
ATOM 1644 O O . VAL A 1 204 ? 8.117 5.039 -7.318 1.00 88.25 204 VAL A O 1
ATOM 1647 N N . VAL A 1 205 ? 7.849 7.175 -7.945 1.00 87.38 205 VAL A N 1
ATOM 1648 C CA . VAL A 1 205 ? 9.260 7.562 -7.797 1.00 87.38 205 VAL A CA 1
ATOM 1649 C C . VAL A 1 205 ? 9.764 7.335 -6.371 1.00 87.38 205 VAL A C 1
ATOM 1651 O O . VAL A 1 205 ? 10.863 6.813 -6.192 1.00 87.38 205 VAL A O 1
ATOM 1654 N N . SER A 1 206 ? 8.987 7.723 -5.355 1.00 86.69 206 SER A N 1
ATOM 1655 C CA . SER A 1 206 ? 9.352 7.496 -3.952 1.00 86.69 206 SER A CA 1
ATOM 1656 C C . SER A 1 206 ? 9.497 6.005 -3.650 1.00 86.69 206 SER A C 1
ATOM 1658 O O . SER A 1 206 ? 10.490 5.595 -3.055 1.00 86.69 206 SER A O 1
ATOM 1660 N N . LYS A 1 207 ? 8.542 5.186 -4.106 1.00 86.75 207 LYS A N 1
ATOM 1661 C CA . LYS A 1 207 ? 8.542 3.748 -3.835 1.00 86.75 207 LYS A CA 1
ATOM 1662 C C . LYS A 1 207 ? 9.651 3.012 -4.578 1.00 86.75 207 LYS A C 1
ATOM 1664 O O . LYS A 1 207 ? 10.318 2.166 -3.993 1.00 86.75 207 LYS A O 1
ATOM 1669 N N . MET A 1 208 ? 9.904 3.372 -5.832 1.00 88.31 208 MET A N 1
ATOM 1670 C CA . MET A 1 208 ? 11.024 2.829 -6.597 1.00 88.31 208 MET A CA 1
ATOM 1671 C C . MET A 1 208 ? 12.367 3.165 -5.935 1.00 88.31 208 MET A C 1
ATOM 1673 O O . MET A 1 208 ? 13.220 2.291 -5.819 1.00 88.31 208 MET A O 1
ATOM 1677 N N . LYS A 1 209 ? 12.548 4.381 -5.402 1.00 86.69 209 LYS A N 1
ATOM 1678 C CA . LYS A 1 209 ? 13.753 4.721 -4.623 1.00 86.69 209 LYS A CA 1
ATOM 1679 C C . LYS A 1 209 ? 13.913 3.866 -3.365 1.00 86.69 209 LYS A C 1
ATOM 1681 O O . LYS A 1 209 ? 15.025 3.437 -3.079 1.00 86.69 209 LYS A O 1
ATOM 1686 N N . GLU A 1 210 ? 12.828 3.602 -2.629 1.00 85.56 210 GLU A N 1
ATOM 1687 C CA . GLU A 1 210 ? 12.855 2.679 -1.477 1.00 85.56 210 GLU A CA 1
ATOM 1688 C C . GLU A 1 210 ? 13.285 1.262 -1.886 1.00 85.56 210 GLU A C 1
ATOM 1690 O O . GLU A 1 210 ? 13.964 0.585 -1.123 1.00 85.56 210 GLU A O 1
ATOM 1695 N N . GLN A 1 211 ? 12.934 0.833 -3.101 1.00 85.06 211 GLN A N 1
ATOM 1696 C CA . GLN A 1 211 ? 13.361 -0.440 -3.692 1.00 85.06 211 GLN A CA 1
ATOM 1697 C C . GLN A 1 211 ? 14.756 -0.382 -4.349 1.00 85.06 211 GLN A C 1
ATOM 1699 O O . GLN A 1 211 ? 15.138 -1.298 -5.071 1.00 85.06 211 GLN A O 1
ATOM 1704 N N . GLY A 1 212 ? 15.519 0.692 -4.126 1.00 83.12 212 GLY A N 1
ATOM 1705 C CA . GLY A 1 212 ? 16.899 0.831 -4.596 1.00 83.12 212 GLY A CA 1
ATOM 1706 C C . GLY A 1 212 ? 17.062 1.419 -6.000 1.00 83.12 212 GLY A C 1
ATOM 1707 O O . GLY A 1 212 ? 18.194 1.561 -6.459 1.00 83.12 212 GLY A O 1
ATOM 1708 N N . TRP A 1 213 ? 15.983 1.803 -6.689 1.00 87.50 213 TRP A N 1
ATOM 1709 C CA . TRP A 1 213 ? 16.094 2.416 -8.015 1.00 87.50 213 TRP A CA 1
ATOM 1710 C C . TRP A 1 213 ? 16.811 3.764 -7.955 1.00 87.50 213 TRP A C 1
ATOM 1712 O O . TRP A 1 213 ? 16.561 4.609 -7.087 1.00 87.50 213 TRP A O 1
ATOM 1722 N N . ILE A 1 214 ? 17.667 4.002 -8.944 1.00 81.81 214 ILE A N 1
ATOM 1723 C CA . ILE A 1 214 ? 18.487 5.206 -8.999 1.00 81.81 214 ILE A CA 1
ATOM 1724 C C . ILE A 1 214 ? 17.739 6.268 -9.798 1.00 81.81 214 ILE A C 1
ATOM 1726 O O . ILE A 1 214 ? 17.540 6.149 -11.008 1.00 81.81 214 ILE A O 1
ATOM 1730 N N . HIS A 1 215 ? 17.370 7.355 -9.125 1.00 77.62 215 HIS A N 1
ATOM 1731 C CA . HIS A 1 215 ? 16.760 8.514 -9.763 1.00 77.62 215 HIS A CA 1
ATOM 1732 C C . HIS A 1 215 ? 17.698 9.717 -9.719 1.00 77.62 215 HIS A C 1
ATOM 1734 O O . HIS A 1 215 ? 17.852 10.314 -8.659 1.00 77.62 215 HIS A O 1
ATOM 1740 N N . GLY A 1 216 ? 18.284 10.088 -10.861 1.00 63.16 216 GLY A N 1
ATOM 1741 C CA . GLY A 1 216 ? 18.855 11.415 -11.162 1.00 63.16 216 GLY A CA 1
ATOM 1742 C C . GLY A 1 216 ? 19.830 12.099 -10.179 1.00 63.16 216 GLY A C 1
ATOM 1743 O O . GLY A 1 216 ? 20.295 13.190 -10.480 1.00 63.16 216 GLY A O 1
ATOM 1744 N N . LYS A 1 217 ? 20.183 11.529 -9.027 1.00 51.38 217 LYS A N 1
ATOM 1745 C CA . LYS A 1 217 ? 21.092 12.136 -8.052 1.00 51.38 217 LYS A CA 1
ATOM 1746 C C . LYS A 1 217 ? 22.182 11.146 -7.662 1.00 51.38 217 LYS A C 1
ATOM 1748 O O . LYS A 1 217 ? 21.924 10.157 -6.985 1.00 51.38 217 LYS A O 1
ATOM 1753 N N . GLY A 1 218 ? 23.420 11.488 -8.020 1.00 44.38 218 GLY A N 1
ATOM 1754 C CA . GLY A 1 218 ? 24.507 11.340 -7.057 1.00 44.38 218 GLY A CA 1
ATOM 1755 C C . GLY A 1 218 ? 24.200 12.204 -5.823 1.00 44.38 218 GLY A C 1
ATOM 1756 O O . GLY A 1 218 ? 23.436 13.163 -5.917 1.00 44.38 218 GLY A O 1
ATOM 1757 N N . LYS A 1 219 ? 24.742 11.804 -4.673 1.00 36.44 219 LYS A N 1
ATOM 1758 C CA . LYS A 1 219 ? 24.512 12.321 -3.309 1.00 36.44 219 LYS A CA 1
ATOM 1759 C C . LYS A 1 219 ? 24.237 13.839 -3.174 1.00 36.44 219 LYS A C 1
ATOM 1761 O O . LYS A 1 219 ? 24.699 14.670 -3.951 1.00 36.44 219 LYS A O 1
ATOM 1766 N N . GLU A 1 220 ? 23.485 14.190 -2.131 1.00 41.03 220 GLU A N 1
ATOM 1767 C CA . GLU A 1 220 ? 23.066 15.547 -1.753 1.00 41.03 220 GLU A CA 1
ATOM 1768 C C . GLU A 1 220 ? 24.235 16.535 -1.559 1.00 41.03 220 GLU A C 1
ATOM 1770 O O . GLU A 1 220 ? 24.907 16.483 -0.538 1.00 41.03 220 GLU A O 1
ATOM 1775 N N . ASN A 1 221 ? 24.474 17.420 -2.541 1.00 43.78 221 ASN A N 1
ATOM 1776 C CA . ASN A 1 221 ? 24.879 18.844 -2.409 1.00 43.78 221 ASN A CA 1
ATOM 1777 C C . ASN A 1 221 ? 25.443 19.415 -3.730 1.00 43.78 221 ASN A C 1
ATOM 1779 O O . ASN A 1 221 ? 26.573 19.893 -3.790 1.00 43.78 221 ASN A O 1
ATOM 1783 N N . VAL A 1 222 ? 24.670 19.380 -4.824 1.00 42.56 222 VAL A N 1
ATOM 1784 C CA . VAL A 1 222 ? 25.072 19.999 -6.105 1.00 42.56 222 VAL A CA 1
ATOM 1785 C C . VAL A 1 222 ? 23.872 20.724 -6.744 1.00 42.56 222 VAL A C 1
ATOM 1787 O O . VAL A 1 222 ? 22.760 20.186 -6.706 1.00 42.56 222 VAL A O 1
ATOM 1790 N N . PRO A 1 223 ? 24.055 21.938 -7.308 1.00 39.62 223 PRO A N 1
ATOM 1791 C CA . PRO A 1 223 ? 22.989 22.732 -7.929 1.00 39.62 223 PRO A CA 1
ATOM 1792 C C . PRO A 1 223 ? 22.234 22.003 -9.058 1.00 39.62 223 PRO A C 1
ATOM 1794 O O . PRO A 1 223 ? 22.776 21.150 -9.763 1.00 39.62 223 PRO A O 1
ATOM 1797 N N . ALA A 1 224 ? 20.960 22.377 -9.234 1.00 45.66 224 ALA A N 1
ATOM 1798 C CA . ALA A 1 224 ? 19.924 21.670 -10.003 1.00 45.66 224 ALA A CA 1
ATOM 1799 C C . ALA A 1 224 ? 20.240 21.372 -11.486 1.00 45.66 224 ALA A C 1
ATOM 1801 O O . ALA A 1 224 ? 19.597 20.514 -12.090 1.00 45.66 224 ALA A O 1
ATOM 1802 N N . THR A 1 225 ? 21.241 22.022 -12.078 1.00 43.16 225 THR A N 1
ATOM 1803 C CA . THR A 1 225 ? 21.648 21.841 -13.480 1.00 43.16 225 THR A CA 1
ATOM 1804 C C . THR A 1 225 ? 22.414 20.538 -13.759 1.00 43.16 225 THR A C 1
ATOM 1806 O O . THR A 1 225 ? 22.626 20.215 -14.925 1.00 43.16 225 THR A O 1
ATOM 1809 N N . ARG A 1 226 ? 22.784 19.745 -12.736 1.00 45.78 226 ARG A N 1
ATOM 1810 C CA . ARG A 1 226 ? 23.577 18.499 -12.880 1.00 45.78 226 ARG A CA 1
ATOM 1811 C C . ARG A 1 226 ? 22.888 17.197 -12.422 1.00 45.78 226 ARG A C 1
ATOM 1813 O O . ARG A 1 226 ? 23.560 16.187 -12.263 1.00 45.78 226 ARG A O 1
ATOM 1820 N N . ASN A 1 227 ? 21.562 17.168 -12.269 1.00 52.75 227 ASN A N 1
ATOM 1821 C CA . ASN A 1 227 ? 20.822 15.964 -11.826 1.00 52.75 227 ASN A CA 1
ATOM 1822 C C . ASN A 1 227 ? 20.340 15.042 -12.972 1.00 52.75 227 ASN A C 1
ATOM 1824 O O . ASN A 1 227 ? 19.345 14.330 -12.842 1.00 52.75 227 ASN A O 1
ATOM 1828 N N . ARG A 1 228 ? 21.005 15.058 -14.134 1.00 56.53 228 ARG A N 1
ATOM 1829 C CA . ARG A 1 228 ? 20.659 14.187 -15.270 1.00 56.53 228 ARG A CA 1
ATOM 1830 C C . ARG A 1 228 ? 21.636 13.023 -15.330 1.00 56.53 228 ARG A C 1
ATOM 1832 O O . ARG A 1 228 ? 22.841 13.236 -15.406 1.00 56.53 228 ARG A O 1
ATOM 1839 N N . ALA A 1 229 ? 21.118 11.800 -15.320 1.00 62.44 229 ALA A N 1
ATOM 1840 C CA . ALA A 1 229 ? 21.938 10.632 -15.600 1.00 62.44 229 ALA A CA 1
ATOM 1841 C C . ALA A 1 229 ? 22.123 10.485 -17.120 1.00 62.44 229 ALA A C 1
ATOM 1843 O O . ALA A 1 229 ? 21.274 10.917 -17.905 1.00 62.44 229 ALA A O 1
ATOM 1844 N N . THR A 1 230 ? 23.228 9.872 -17.535 1.00 66.56 230 THR A N 1
ATOM 1845 C CA . THR A 1 230 ? 23.465 9.510 -18.935 1.00 66.56 230 THR A CA 1
ATOM 1846 C C . THR A 1 230 ? 23.195 8.023 -19.115 1.00 66.56 230 THR A C 1
ATOM 1848 O O . THR A 1 230 ? 23.725 7.214 -18.355 1.00 66.56 230 THR A O 1
ATOM 1851 N N . ILE A 1 231 ? 22.376 7.680 -20.109 1.00 71.75 231 ILE A N 1
ATOM 1852 C CA . ILE A 1 231 ? 22.096 6.302 -20.534 1.00 71.75 231 ILE A CA 1
ATOM 1853 C C . ILE A 1 231 ? 22.245 6.252 -22.052 1.00 71.75 231 ILE A C 1
ATOM 1855 O O . ILE A 1 231 ? 21.608 7.047 -22.753 1.00 71.75 231 ILE A O 1
ATOM 1859 N N . GLY A 1 232 ? 23.106 5.371 -22.573 1.00 66.56 232 GLY A N 1
ATOM 1860 C CA . GLY A 1 232 ? 23.329 5.266 -24.021 1.00 66.56 232 GLY A CA 1
ATOM 1861 C C . GLY A 1 232 ? 23.720 6.600 -24.669 1.00 66.56 232 GLY A C 1
ATOM 1862 O O . GLY A 1 232 ? 23.158 6.940 -25.710 1.00 66.56 232 GLY A O 1
ATOM 1863 N N . GLY A 1 233 ? 24.543 7.410 -23.987 1.00 67.25 233 GLY A N 1
ATOM 1864 C CA . GLY A 1 233 ? 24.981 8.745 -24.428 1.00 67.25 233 GLY A CA 1
ATOM 1865 C C . GLY A 1 233 ? 23.977 9.898 -24.244 1.00 67.25 233 GLY A C 1
ATOM 1866 O O . GLY A 1 233 ? 24.337 11.051 -24.466 1.00 67.25 233 GLY A O 1
ATOM 1867 N N . LYS A 1 234 ? 22.734 9.644 -23.803 1.00 72.19 234 LYS A N 1
ATOM 1868 C CA . LYS A 1 234 ? 21.689 10.681 -23.664 1.00 72.19 234 LYS A CA 1
ATOM 1869 C C . LYS A 1 234 ? 21.494 11.128 -22.209 1.00 72.19 234 LYS A C 1
ATOM 1871 O O . LYS A 1 234 ? 21.177 10.314 -21.339 1.00 72.19 234 LYS A O 1
ATOM 1876 N N . GLN A 1 235 ? 21.595 12.436 -21.958 1.00 70.38 235 GLN A N 1
ATOM 1877 C CA . GLN A 1 235 ? 21.319 13.045 -20.649 1.00 70.38 235 GLN A CA 1
ATOM 1878 C C . GLN A 1 235 ? 19.826 13.353 -20.465 1.00 70.38 235 GLN A C 1
ATOM 1880 O O . GLN A 1 235 ? 19.295 14.275 -21.086 1.00 70.38 235 GLN A O 1
ATOM 1885 N N . LYS A 1 236 ? 19.151 12.628 -19.566 1.00 73.06 236 LYS A N 1
ATOM 1886 C CA . LYS A 1 236 ? 17.767 12.916 -19.144 1.00 73.06 236 LYS A CA 1
ATOM 1887 C C . LYS A 1 236 ? 17.574 12.651 -17.645 1.00 73.06 236 LYS A C 1
ATOM 1889 O O . LYS A 1 236 ? 18.465 12.159 -16.953 1.00 73.06 236 LYS A O 1
ATOM 1894 N N . MET A 1 237 ? 16.386 12.986 -17.142 1.00 74.50 237 MET A N 1
ATOM 1895 C CA . MET A 1 237 ? 15.916 12.575 -15.816 1.00 74.50 237 MET A CA 1
ATOM 1896 C C . MET A 1 237 ? 15.479 11.107 -15.860 1.00 74.50 237 MET A C 1
ATOM 1898 O O . MET A 1 237 ? 14.299 10.807 -16.040 1.00 74.50 237 MET A O 1
ATOM 1902 N N . TRP A 1 238 ? 16.449 10.203 -15.757 1.00 82.44 238 TRP A N 1
ATOM 1903 C CA . TRP A 1 238 ? 16.204 8.765 -15.792 1.00 82.44 238 TRP A CA 1
ATOM 1904 C C . TRP A 1 238 ? 15.841 8.207 -14.413 1.00 82.44 238 TRP A C 1
ATOM 1906 O O . TRP A 1 238 ? 16.328 8.671 -13.375 1.00 82.44 238 TRP A O 1
ATOM 1916 N N . MET A 1 239 ? 14.999 7.182 -14.436 1.00 87.12 239 MET A N 1
ATOM 1917 C CA . MET A 1 239 ? 14.890 6.158 -13.408 1.00 87.12 239 MET A CA 1
ATOM 1918 C C . MET A 1 239 ? 15.641 4.927 -13.916 1.00 87.12 239 MET A C 1
ATOM 1920 O O . MET A 1 239 ? 15.347 4.459 -15.016 1.00 87.12 239 MET A O 1
ATOM 1924 N N . ILE A 1 240 ? 16.643 4.463 -13.171 1.00 86.31 240 ILE A N 1
ATOM 1925 C CA . ILE A 1 240 ? 17.565 3.398 -13.590 1.00 86.31 240 ILE A CA 1
ATOM 1926 C C . ILE A 1 240 ? 17.403 2.205 -12.652 1.00 86.31 240 ILE A C 1
ATOM 1928 O O . ILE A 1 240 ? 17.305 2.392 -11.433 1.00 86.31 240 ILE A O 1
ATOM 1932 N N . ARG A 1 241 ? 17.381 0.998 -13.228 1.00 87.31 241 ARG A N 1
ATOM 1933 C CA . ARG A 1 241 ? 17.298 -0.251 -12.467 1.00 87.31 241 ARG A CA 1
ATOM 1934 C C . ARG A 1 241 ? 18.443 -0.380 -11.447 1.00 87.31 241 ARG A C 1
ATOM 1936 O O . ARG A 1 241 ? 19.564 0.030 -11.751 1.00 87.31 241 ARG A O 1
ATOM 1943 N N . PRO A 1 242 ? 18.181 -0.948 -10.256 1.00 84.38 242 PRO A N 1
ATOM 1944 C CA . PRO A 1 242 ? 19.204 -1.141 -9.225 1.00 84.38 242 PRO A CA 1
ATOM 1945 C C . PRO A 1 242 ? 20.258 -2.197 -9.585 1.00 84.38 242 PRO A C 1
ATOM 1947 O O . PRO A 1 242 ? 21.377 -2.128 -9.094 1.00 84.38 242 PRO A O 1
ATOM 1950 N N . ASP A 1 243 ? 19.913 -3.168 -10.429 1.00 83.81 243 ASP A N 1
ATOM 1951 C CA . ASP A 1 243 ? 20.717 -4.356 -10.745 1.00 83.81 243 ASP A CA 1
ATOM 1952 C C . ASP A 1 243 ? 21.581 -4.196 -12.014 1.00 83.81 243 ASP A C 1
ATOM 1954 O O . ASP A 1 243 ? 22.039 -5.180 -12.587 1.00 83.81 243 ASP A O 1
ATOM 1958 N N . ILE A 1 244 ? 21.762 -2.965 -12.498 1.00 82.88 244 ILE A N 1
ATOM 1959 C CA . ILE A 1 244 ? 22.441 -2.668 -13.766 1.00 82.88 244 ILE A CA 1
ATOM 1960 C C . ILE A 1 244 ? 23.971 -2.622 -13.619 1.00 82.88 244 ILE A C 1
ATOM 1962 O O . ILE A 1 244 ? 24.491 -2.049 -12.660 1.00 82.88 244 ILE A O 1
ATOM 1966 N N . THR A 1 245 ? 24.703 -3.147 -14.606 1.00 83.75 245 THR A N 1
ATOM 1967 C CA . THR A 1 245 ? 26.166 -2.963 -14.693 1.00 83.75 245 THR A CA 1
ATOM 1968 C C . THR A 1 245 ? 26.541 -1.630 -15.354 1.00 83.75 245 THR A C 1
ATOM 1970 O O . THR A 1 245 ? 25.756 -1.027 -16.092 1.00 83.75 245 THR A O 1
ATOM 19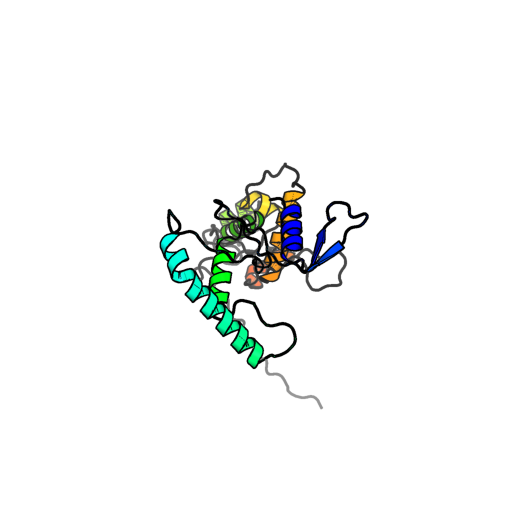73 N N . ASP A 1 246 ? 27.769 -1.144 -15.139 1.00 76.75 246 ASP A N 1
ATOM 1974 C CA . ASP A 1 246 ? 28.244 0.091 -15.784 1.00 76.75 246 ASP A CA 1
ATOM 1975 C C . ASP A 1 246 ? 28.321 -0.025 -17.316 1.00 76.75 246 ASP A C 1
ATOM 1977 O O . ASP A 1 246 ? 28.144 0.969 -18.026 1.00 76.75 246 ASP A O 1
ATOM 1981 N N . GLU A 1 247 ? 28.538 -1.231 -17.845 1.00 78.75 247 GLU A N 1
ATOM 1982 C CA . GLU A 1 247 ? 28.509 -1.487 -19.287 1.00 78.75 247 GLU A CA 1
ATOM 1983 C C . GLU A 1 247 ? 27.090 -1.410 -19.850 1.00 78.75 247 GLU A C 1
ATOM 1985 O O . GLU A 1 247 ? 26.852 -0.671 -20.808 1.00 78.75 247 GLU A O 1
ATOM 1990 N N . GLU A 1 248 ? 26.126 -2.084 -19.216 1.00 83.12 248 GLU A N 1
ATOM 1991 C CA . GLU A 1 248 ? 24.701 -1.992 -19.564 1.00 83.12 248 GLU A CA 1
ATOM 1992 C C . GLU A 1 248 ? 24.203 -0.544 -19.487 1.00 83.12 248 GLU A C 1
ATOM 1994 O O . GLU A 1 248 ? 23.426 -0.087 -20.328 1.00 83.12 248 GLU A O 1
ATOM 1999 N N . ARG A 1 249 ? 24.701 0.225 -18.515 1.00 80.56 249 ARG A N 1
ATOM 2000 C CA . ARG A 1 249 ? 24.400 1.651 -18.366 1.00 80.56 249 ARG A CA 1
ATOM 2001 C C . ARG A 1 249 ? 24.939 2.486 -19.529 1.00 80.56 249 ARG A C 1
ATOM 2003 O O . ARG A 1 249 ? 24.229 3.361 -20.041 1.00 80.56 249 ARG A O 1
ATOM 2010 N N . LYS A 1 250 ? 26.186 2.234 -19.944 1.00 78.44 250 LYS A N 1
ATOM 2011 C CA . LYS A 1 250 ? 26.830 2.914 -21.080 1.00 78.44 250 LYS A CA 1
ATOM 2012 C C . LYS A 1 250 ? 26.131 2.583 -22.394 1.00 78.44 250 LYS A C 1
ATOM 2014 O O . LYS A 1 250 ? 25.844 3.514 -23.142 1.00 78.44 250 LYS A O 1
ATOM 2019 N N . ARG A 1 251 ? 25.801 1.309 -22.636 1.00 81.12 251 ARG A N 1
ATOM 2020 C CA . ARG A 1 251 ? 25.095 0.838 -23.846 1.00 81.12 251 ARG A CA 1
ATOM 2021 C C . ARG A 1 251 ? 23.625 1.272 -23.856 1.00 81.12 251 ARG A C 1
ATOM 2023 O O . ARG A 1 251 ? 23.087 1.674 -24.884 1.00 81.12 251 ARG A O 1
ATOM 2030 N N . GLY A 1 252 ? 22.997 1.291 -22.684 1.00 81.81 252 GLY A N 1
ATOM 2031 C CA . GLY A 1 252 ? 21.625 1.737 -22.463 1.00 81.81 252 GLY A CA 1
ATOM 2032 C C . GLY A 1 252 ? 20.552 0.663 -22.636 1.00 81.81 252 GLY A C 1
ATOM 2033 O O . GLY A 1 252 ? 19.378 1.010 -22.783 1.00 81.81 252 GLY A O 1
ATOM 2034 N N . PHE A 1 253 ? 20.937 -0.612 -22.597 1.00 84.31 253 PHE A N 1
ATOM 2035 C CA . PHE A 1 253 ? 20.053 -1.778 -22.587 1.00 84.31 253 PHE A CA 1
ATOM 2036 C C . PHE A 1 253 ? 20.754 -2.973 -21.927 1.00 84.31 253 PHE A C 1
ATOM 2038 O O . PHE A 1 253 ? 21.979 -2.984 -21.796 1.00 84.31 253 PHE A O 1
ATOM 2045 N N . ARG A 1 254 ? 19.964 -3.971 -21.525 1.00 87.81 254 ARG A N 1
ATOM 2046 C CA . ARG A 1 254 ? 20.422 -5.267 -21.008 1.00 87.81 254 ARG A CA 1
ATOM 2047 C C . ARG A 1 254 ? 20.039 -6.340 -22.012 1.00 87.81 254 ARG A C 1
ATOM 2049 O O . ARG A 1 254 ? 18.943 -6.276 -22.550 1.00 87.81 254 ARG A O 1
ATOM 2056 N N . VAL A 1 255 ? 20.884 -7.332 -22.253 1.00 85.00 255 VAL A N 1
ATOM 2057 C CA . VAL A 1 255 ? 20.504 -8.491 -23.075 1.00 85.00 255 VAL A CA 1
ATOM 2058 C C . VAL A 1 255 ? 19.646 -9.421 -22.211 1.00 85.00 255 VAL A C 1
ATOM 2060 O O . VAL A 1 255 ? 20.082 -9.828 -21.138 1.00 85.00 255 VAL A O 1
ATOM 2063 N N . CYS A 1 256 ? 18.414 -9.732 -22.630 1.00 74.56 256 CYS A N 1
ATOM 2064 C CA . CYS A 1 256 ? 17.491 -10.538 -21.814 1.00 74.56 256 CYS A CA 1
ATOM 2065 C C . CYS A 1 256 ? 17.910 -12.024 -21.747 1.00 74.56 256 CYS A C 1
ATOM 2067 O O . CYS A 1 256 ? 17.408 -12.763 -20.905 1.00 74.56 256 CYS A O 1
ATOM 2069 N N . ASN A 1 257 ? 18.814 -12.471 -22.632 1.00 60.41 257 ASN A N 1
ATOM 2070 C CA . ASN A 1 257 ? 19.321 -13.841 -22.691 1.00 60.41 257 ASN A CA 1
ATOM 2071 C C . ASN A 1 257 ? 20.866 -13.864 -22.624 1.00 60.41 257 ASN A C 1
ATOM 2073 O O . ASN A 1 257 ? 21.513 -13.401 -23.567 1.00 60.41 257 ASN A O 1
ATOM 2077 N N . PRO A 1 258 ? 21.483 -14.424 -21.566 1.00 44.06 258 PRO A N 1
ATOM 2078 C CA . PRO A 1 258 ? 22.939 -14.433 -21.407 1.00 44.06 258 PRO A CA 1
ATOM 2079 C C . PRO A 1 258 ? 23.680 -15.230 -22.494 1.00 44.06 258 PRO A C 1
ATOM 2081 O O . PRO A 1 258 ? 24.865 -14.997 -22.696 1.00 44.06 258 PRO A O 1
ATOM 2084 N N . ALA A 1 259 ? 23.004 -16.108 -23.248 1.00 42.50 259 ALA A N 1
ATOM 2085 C CA . ALA A 1 259 ? 23.609 -16.848 -24.363 1.00 42.50 259 ALA A CA 1
ATOM 2086 C C . ALA A 1 259 ? 23.932 -15.981 -25.603 1.00 42.50 259 ALA A C 1
ATOM 2088 O O . ALA A 1 259 ? 24.583 -16.458 -26.527 1.00 42.50 259 ALA A O 1
ATOM 2089 N N . GLN A 1 260 ? 23.458 -14.730 -25.645 1.00 43.38 260 GLN A N 1
ATOM 2090 C CA . GLN A 1 260 ? 23.719 -13.762 -26.723 1.00 43.38 260 GLN A CA 1
ATOM 2091 C C . GLN A 1 260 ? 24.555 -12.561 -26.249 1.00 43.38 260 GLN A C 1
ATOM 2093 O O . GLN A 1 260 ? 24.740 -11.605 -27.003 1.00 43.38 260 GLN A O 1
ATOM 2098 N N . ALA A 1 261 ? 25.026 -12.568 -24.998 1.00 42.62 261 ALA A N 1
ATOM 2099 C CA . ALA A 1 261 ? 25.922 -11.531 -24.512 1.00 42.62 261 ALA A CA 1
ATOM 2100 C C . ALA A 1 261 ? 27.309 -11.734 -25.152 1.00 42.62 261 ALA A C 1
ATOM 2102 O O . ALA A 1 261 ? 27.819 -12.854 -25.106 1.00 42.62 261 ALA A O 1
ATOM 2103 N N . PRO A 1 262 ? 27.935 -10.697 -25.744 1.00 42.06 262 PRO A N 1
ATOM 2104 C CA . PRO A 1 262 ? 29.330 -10.800 -26.149 1.00 42.06 262 PRO A CA 1
AT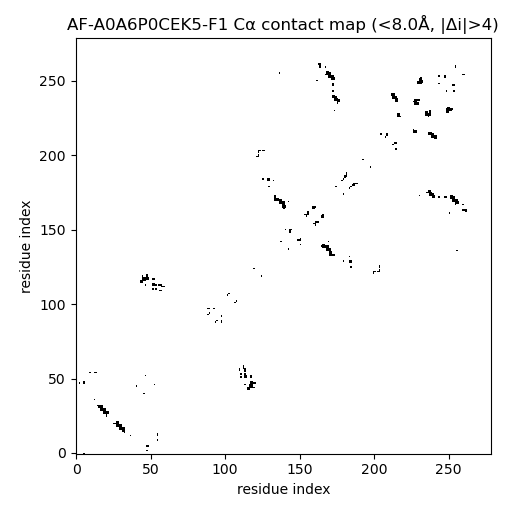OM 2105 C C . PRO A 1 262 ? 30.146 -11.129 -24.899 1.00 42.06 262 PRO A C 1
ATOM 2107 O O . PRO A 1 262 ? 29.947 -10.483 -23.866 1.00 42.06 262 PRO A O 1
ATOM 2110 N N . GLU A 1 263 ? 30.999 -12.154 -24.980 1.00 39.31 263 GLU A N 1
ATOM 2111 C CA . GLU A 1 263 ? 31.860 -12.573 -23.874 1.00 39.31 263 GLU A CA 1
ATOM 2112 C C . GLU A 1 263 ? 32.556 -11.334 -23.308 1.00 39.31 263 GLU A C 1
ATOM 2114 O O . GLU A 1 263 ? 33.340 -10.672 -23.993 1.00 39.31 263 GLU A O 1
ATOM 2119 N N . SER A 1 264 ? 32.208 -10.959 -22.076 1.00 40.44 264 SER A N 1
ATOM 2120 C CA . SER A 1 264 ? 32.885 -9.876 -21.380 1.00 40.44 264 SER A CA 1
ATOM 2121 C C . SER A 1 264 ? 34.320 -10.336 -21.168 1.00 40.44 264 SER A C 1
ATOM 2123 O O . SER A 1 264 ? 34.577 -11.159 -20.287 1.00 40.44 264 SER A O 1
ATOM 2125 N N . GLY A 1 265 ? 35.232 -9.861 -22.017 1.00 35.34 265 GLY A N 1
ATOM 2126 C CA . GLY A 1 265 ? 36.657 -10.096 -21.872 1.00 35.34 265 GLY A CA 1
ATOM 2127 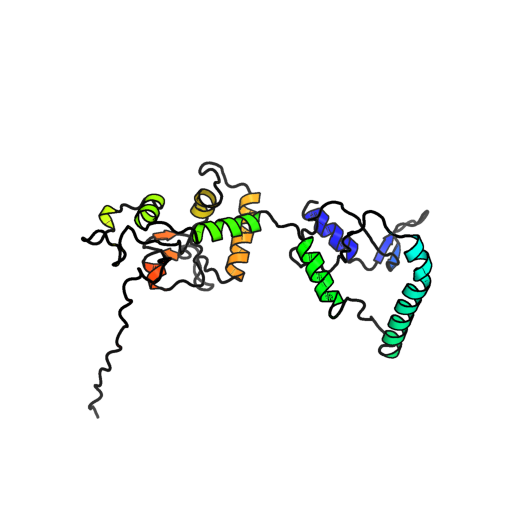C C . GLY A 1 265 ? 37.060 -9.704 -20.461 1.00 35.34 265 GLY A C 1
ATOM 2128 O O . GLY A 1 265 ? 36.984 -8.536 -20.083 1.00 35.34 265 GLY A O 1
ATOM 2129 N N . SER A 1 266 ? 37.424 -10.699 -19.660 1.00 30.97 266 SER A N 1
ATOM 2130 C CA . SER A 1 266 ? 38.026 -10.488 -18.356 1.00 30.97 266 SER A CA 1
ATOM 2131 C C . SER A 1 266 ? 39.220 -9.559 -18.539 1.00 30.97 266 SER A C 1
ATOM 2133 O O . SER A 1 266 ? 40.164 -9.916 -19.247 1.00 30.97 266 SER A O 1
ATOM 2135 N N . THR A 1 267 ? 39.190 -8.384 -17.912 1.00 33.00 267 THR A N 1
ATOM 2136 C CA . THR A 1 267 ? 40.386 -7.568 -17.723 1.00 33.00 267 THR A CA 1
ATOM 2137 C C . THR A 1 267 ? 41.375 -8.415 -16.932 1.00 33.00 267 THR A C 1
ATOM 2139 O O . THR A 1 267 ? 41.254 -8.546 -15.714 1.00 33.00 267 THR A O 1
ATOM 2142 N N . GLN A 1 268 ? 42.315 -9.047 -17.631 1.00 31.47 268 GLN A N 1
ATOM 2143 C CA . GLN A 1 268 ? 43.523 -9.553 -17.005 1.00 31.47 268 GLN A CA 1
ATOM 2144 C C . GLN A 1 268 ? 44.231 -8.333 -16.426 1.00 31.47 268 GLN A C 1
ATOM 2146 O O . GLN A 1 268 ? 44.606 -7.409 -17.147 1.00 31.47 268 GLN A O 1
ATOM 2151 N N . VAL A 1 269 ? 44.314 -8.302 -15.101 1.00 34.88 269 VAL A N 1
ATOM 2152 C CA . VAL A 1 269 ? 45.217 -7.415 -14.383 1.00 34.88 269 VAL A CA 1
ATOM 2153 C C . VAL A 1 269 ? 46.615 -7.848 -14.816 1.00 34.88 269 VAL A C 1
ATOM 2155 O O . VAL A 1 269 ? 47.009 -8.981 -14.558 1.00 34.88 269 VAL A O 1
ATOM 2158 N N . ALA A 1 270 ? 47.297 -6.998 -15.579 1.00 33.41 270 ALA A N 1
ATOM 2159 C CA . ALA A 1 270 ? 48.715 -7.165 -15.830 1.00 33.41 270 ALA A CA 1
ATOM 2160 C C . ALA A 1 270 ? 49.433 -6.869 -14.510 1.00 33.41 270 ALA A C 1
ATOM 2162 O O . ALA A 1 270 ? 49.387 -5.738 -14.021 1.00 33.41 270 ALA A O 1
ATOM 2163 N N . ASP A 1 271 ? 50.013 -7.908 -13.917 1.00 36.81 271 ASP A N 1
ATOM 2164 C CA . ASP A 1 271 ? 51.067 -7.775 -12.921 1.00 36.81 271 ASP A CA 1
ATOM 2165 C C . ASP A 1 271 ? 52.296 -7.203 -13.646 1.00 36.81 271 ASP A C 1
ATOM 2167 O O . ASP A 1 271 ? 53.016 -7.935 -14.323 1.00 36.81 271 ASP A O 1
ATOM 2171 N N . ASP A 1 272 ? 52.489 -5.885 -13.561 1.00 34.91 272 ASP A N 1
ATOM 2172 C CA . ASP A 1 272 ? 53.783 -5.256 -13.832 1.00 34.91 272 ASP A CA 1
ATOM 2173 C C . ASP A 1 272 ? 54.548 -5.196 -12.502 1.00 34.91 272 ASP A C 1
ATOM 2175 O O . ASP A 1 272 ? 54.344 -4.307 -11.668 1.00 34.91 272 ASP A O 1
ATOM 2179 N N . ASP A 1 273 ? 55.408 -6.195 -12.312 1.00 36.56 273 ASP A N 1
ATOM 2180 C CA . ASP A 1 273 ? 56.563 -6.132 -11.424 1.00 36.56 273 ASP A CA 1
ATOM 2181 C C . ASP A 1 273 ? 57.567 -5.123 -12.004 1.00 36.56 273 ASP A C 1
ATOM 2183 O O . ASP A 1 273 ? 58.192 -5.392 -13.027 1.00 36.56 273 ASP A O 1
ATOM 2187 N N . ASP A 1 274 ? 57.747 -3.978 -11.343 1.00 34.12 274 ASP A N 1
ATOM 2188 C CA . ASP A 1 274 ? 58.972 -3.177 -11.461 1.00 34.12 274 ASP A CA 1
ATOM 2189 C C . ASP A 1 274 ? 59.153 -2.332 -10.187 1.00 34.12 274 ASP A C 1
ATOM 2191 O O . ASP A 1 274 ? 58.711 -1.186 -10.067 1.00 34.12 274 ASP A O 1
ATOM 2195 N N . TYR A 1 275 ? 59.785 -2.942 -9.185 1.00 4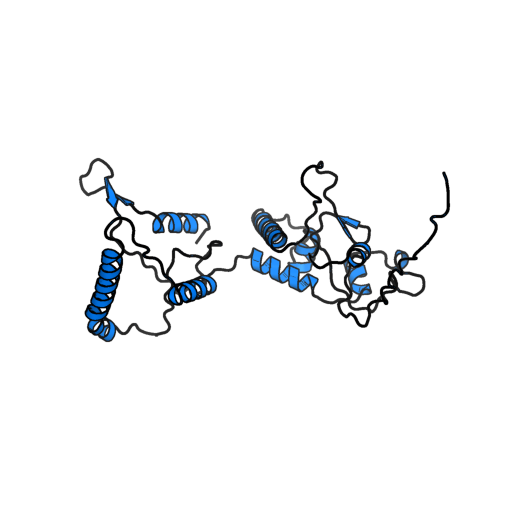1.34 275 TYR A N 1
ATOM 2196 C CA . TYR A 1 275 ? 60.433 -2.239 -8.081 1.00 41.34 275 TYR A CA 1
ATOM 2197 C C . TYR A 1 275 ? 61.873 -2.742 -8.003 1.00 41.34 275 TYR A C 1
ATOM 2199 O O . TYR A 1 275 ? 62.179 -3.647 -7.232 1.00 41.34 275 TYR A O 1
ATOM 2207 N N . ASP A 1 276 ? 62.741 -2.123 -8.799 1.00 36.03 276 ASP A N 1
ATOM 2208 C CA . ASP A 1 276 ? 64.178 -2.104 -8.556 1.00 36.03 276 ASP A CA 1
ATOM 2209 C C . ASP A 1 276 ? 64.640 -0.648 -8.396 1.00 36.03 276 ASP A C 1
ATOM 2211 O O . ASP A 1 276 ? 64.373 0.216 -9.231 1.00 36.03 276 ASP A O 1
ATOM 2215 N N . ASP A 1 277 ? 65.318 -0.436 -7.269 1.00 39.72 277 ASP A N 1
ATOM 2216 C CA . ASP A 1 277 ? 66.313 0.586 -6.959 1.00 39.72 277 ASP A CA 1
ATOM 2217 C C . ASP A 1 277 ? 65.997 2.071 -7.182 1.00 39.72 277 ASP A C 1
ATOM 2219 O O . ASP A 1 277 ? 65.964 2.567 -8.300 1.00 39.72 277 ASP A O 1
ATOM 2223 N N . LEU A 1 278 ? 65.973 2.823 -6.071 1.00 41.78 278 LEU A N 1
ATOM 2224 C CA . LEU A 1 278 ? 66.849 3.986 -5.861 1.00 41.78 278 LEU A CA 1
ATOM 2225 C C . LEU A 1 278 ? 66.871 4.378 -4.363 1.00 41.78 278 LEU A C 1
ATOM 2227 O O . LEU A 1 278 ? 65.863 4.825 -3.821 1.00 41.78 278 LEU A O 1
ATOM 2231 N N . LEU A 1 279 ? 68.046 4.154 -3.754 1.00 38.12 279 LEU A N 1
ATOM 2232 C CA . LEU A 1 279 ? 68.710 4.848 -2.626 1.00 38.12 279 LEU A CA 1
ATOM 2233 C C . LEU A 1 279 ? 67.888 5.765 -1.700 1.00 38.12 279 LEU A C 1
ATOM 2235 O O . LEU A 1 279 ? 67.442 6.840 -2.160 1.00 38.12 279 LEU A O 1
#

InterPro domains:
  IPR007936 Virulence-associated protein E-like domain [PF05272] (2-117)

Mean predicted aligned error: 14.0 Å

Organism: NCBI:txid2698830

pLDDT: mean 78.23, std 16.56, range [30.97, 97.31]

Nearest PDB structures (foldseek):
  7pds-assembly1_D  TM=5.486E-01  e=6.545E-05  Staphylococcus aureus
  7ls2-assembly1_H2  TM=1.900E-01  e=9.996E+00  Mus musculus

Radius of gyration: 30.06 Å; Cα contacts (8 Å, |Δi|>4): 256; chains: 1; bounding box: 98×46×78 Å